Protein AF-A0A7S2MMX2-F1 (afdb_monomer_lite)

Secondary structure (DSSP, 8-state):
--HHHHHHGGGGTT----TT-TTTPPEEEEE-SSEEEEEETT-S-EEEEEPPP--SSHHHHHHHHHHHHHHHHHHTT---TT-EEEEEE-S--TT-HHHHHHHHHHIIIIIS--SEEEEEEHHHHHHHHTT-SSEEEE-SSEEEEEETTEE-GGG-EE--S-HHHHHHHHHHHHHHHH-GGGGGS--

pLDDT: mean 79.65, std 17.56, range [25.12, 96.31]

InterPro domains:
  IPR004000 Actin family [PF00022] (80-158)
  IPR043129 ATPase, nucleotide binding domain [SSF53067] (24-137)

Radius of gyration: 17.52 Å; chains: 1; bounding box: 42×40×45 Å

Structure (mmCIF, N/CA/C/O backbone):
data_AF-A0A7S2MMX2-F1
#
_entry.id   AF-A0A7S2MMX2-F1
#
loop_
_atom_site.group_PDB
_atom_site.id
_atom_site.type_symbol
_atom_site.label_atom_id
_atom_site.label_alt_id
_atom_site.label_comp_id
_atom_site.label_asym_id
_atom_site.label_entity_id
_atom_site.label_seq_id
_atom_site.pdbx_PDB_ins_code
_atom_site.Cartn_x
_atom_site.Cartn_y
_atom_site.Cartn_z
_atom_site.occupancy
_atom_site.B_iso_or_equiv
_atom_site.auth_seq_id
_atom_site.auth_comp_id
_atom_site.auth_asym_id
_atom_site.auth_atom_id
_atom_site.pdbx_PDB_model_num
ATOM 1 N N . VAL A 1 1 ? -2.879 -5.7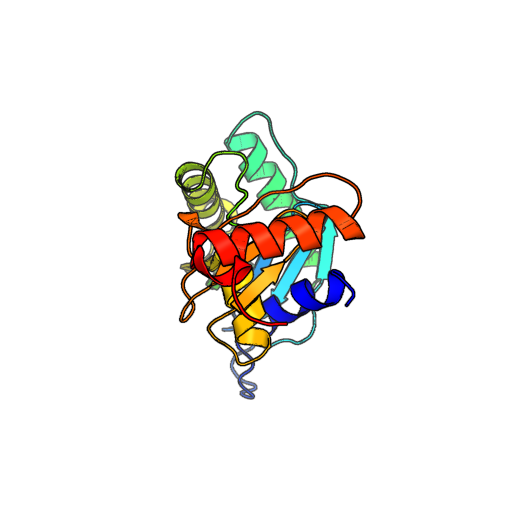02 -19.630 1.00 32.56 1 VAL A N 1
ATOM 2 C CA . VAL A 1 1 ? -3.602 -5.958 -18.360 1.00 32.56 1 VAL A CA 1
ATOM 3 C C . VAL A 1 1 ? -3.772 -4.607 -17.682 1.00 32.56 1 VAL A C 1
ATOM 5 O O . VAL A 1 1 ? -2.766 -3.941 -17.505 1.00 32.56 1 VAL A O 1
ATOM 8 N N . ASN A 1 2 ? -5.004 -4.133 -17.452 1.00 25.12 2 ASN A N 1
ATOM 9 C CA . ASN A 1 2 ? -5.253 -2.788 -16.901 1.00 25.12 2 ASN A CA 1
ATOM 10 C C . ASN A 1 2 ? -4.471 -2.594 -15.596 1.00 25.12 2 ASN A C 1
ATOM 12 O O . ASN A 1 2 ? -4.641 -3.400 -14.686 1.00 25.12 2 ASN A O 1
ATOM 16 N N . ALA A 1 3 ? -3.676 -1.526 -15.490 1.00 31.12 3 ALA A N 1
ATOM 17 C CA . ALA A 1 3 ? -2.938 -1.165 -14.274 1.00 31.12 3 ALA A CA 1
ATOM 18 C C . ALA A 1 3 ? -3.855 -1.068 -13.033 1.00 31.12 3 ALA A C 1
ATOM 20 O O . ALA A 1 3 ? -3.443 -1.411 -11.929 1.00 31.12 3 ALA A O 1
ATOM 21 N N . HIS A 1 4 ? -5.142 -0.747 -13.233 1.00 32.53 4 HIS A N 1
ATOM 22 C CA . HIS A 1 4 ? -6.174 -0.815 -12.192 1.00 32.53 4 HIS A CA 1
ATOM 23 C C . HIS A 1 4 ? -6.352 -2.205 -11.558 1.00 32.53 4 HIS A C 1
ATOM 25 O O . HIS A 1 4 ? -6.680 -2.287 -10.381 1.00 32.53 4 HIS A O 1
ATOM 31 N N . LYS A 1 5 ? -6.123 -3.304 -12.291 1.00 31.44 5 LYS A N 1
ATOM 32 C CA . LYS A 1 5 ? -6.332 -4.662 -11.761 1.00 31.44 5 LYS A CA 1
ATOM 33 C C . LYS A 1 5 ? -5.229 -5.122 -10.811 1.00 31.44 5 LYS A C 1
ATOM 35 O O . LYS A 1 5 ? -5.530 -5.938 -9.960 1.00 31.44 5 LYS A O 1
ATOM 40 N N . ILE A 1 6 ? -3.996 -4.624 -10.939 1.00 38.88 6 ILE A N 1
ATOM 41 C CA . ILE A 1 6 ? -2.884 -5.022 -10.051 1.00 38.88 6 ILE A CA 1
ATOM 42 C C . ILE A 1 6 ? -2.998 -4.302 -8.700 1.00 38.88 6 ILE A C 1
ATOM 44 O O . ILE A 1 6 ? -2.718 -4.883 -7.657 1.00 38.88 6 ILE A O 1
ATOM 48 N N . HIS A 1 7 ? -3.492 -3.063 -8.710 1.00 39.84 7 HIS A N 1
ATOM 49 C CA . HIS A 1 7 ? -3.750 -2.296 -7.495 1.00 39.84 7 HIS A CA 1
ATOM 50 C C . HIS A 1 7 ? -4.990 -2.773 -6.708 1.00 39.84 7 HIS A C 1
ATOM 52 O O . HIS A 1 7 ? -4.983 -2.708 -5.483 1.00 39.84 7 HIS A O 1
ATOM 58 N N . CYS A 1 8 ? -6.024 -3.318 -7.367 1.00 33.91 8 CYS A N 1
ATOM 59 C CA . CYS A 1 8 ? -7.199 -3.885 -6.682 1.00 33.91 8 CYS A CA 1
ATOM 60 C C . CYS A 1 8 ? -6.881 -5.106 -5.804 1.00 33.91 8 CYS A C 1
ATOM 62 O O . CYS A 1 8 ? -7.576 -5.360 -4.825 1.00 33.91 8 CYS A O 1
ATOM 64 N N . SER A 1 9 ? -5.854 -5.881 -6.147 1.00 39.50 9 SER A N 1
ATOM 65 C CA . SER A 1 9 ? -5.589 -7.174 -5.509 1.00 39.50 9 SER A CA 1
ATOM 66 C C . SER A 1 9 ? -4.843 -7.067 -4.174 1.00 39.50 9 SER A C 1
ATOM 68 O O . SER A 1 9 ? -4.863 -7.995 -3.369 1.00 39.50 9 SER A O 1
ATOM 70 N N . ILE A 1 10 ? -4.196 -5.927 -3.933 1.00 48.00 10 ILE A N 1
ATOM 71 C CA . ILE A 1 10 ? -3.392 -5.635 -2.738 1.00 48.00 10 ILE A CA 1
ATOM 72 C C . ILE A 1 10 ? -4.278 -5.530 -1.480 1.00 48.00 10 ILE A C 1
ATOM 74 O O . ILE A 1 10 ? -3.836 -5.875 -0.386 1.00 48.00 10 ILE A O 1
ATOM 78 N N . LEU A 1 11 ? -5.550 -5.145 -1.642 1.00 48.19 11 LEU A N 1
ATOM 79 C CA . LEU A 1 11 ? -6.545 -5.087 -0.563 1.00 48.19 11 LEU A CA 1
ATOM 80 C C . LEU A 1 11 ? -7.175 -6.449 -0.205 1.00 48.19 11 LEU A C 1
ATOM 82 O O . LEU A 1 11 ? -7.792 -6.563 0.850 1.00 48.19 11 LEU A O 1
ATOM 86 N N . MET A 1 12 ? -6.986 -7.493 -1.023 1.00 45.81 12 MET A N 1
ATOM 87 C CA . MET A 1 12 ? -7.606 -8.814 -0.806 1.00 45.81 12 MET A CA 1
ATOM 88 C C . MET A 1 12 ? -6.849 -9.714 0.188 1.00 45.81 12 MET A C 1
ATOM 90 O O . MET A 1 12 ? -7.310 -10.808 0.521 1.00 45.81 12 MET A O 1
ATOM 94 N N . LEU A 1 13 ? -5.696 -9.279 0.702 1.00 45.69 13 LEU A N 1
ATOM 95 C CA . LEU A 1 13 ? -4.938 -10.021 1.710 1.00 45.69 13 LEU A CA 1
ATOM 96 C C . LEU A 1 13 ? -5.542 -9.815 3.105 1.00 45.69 13 LEU A C 1
ATOM 98 O O . LEU A 1 13 ? -5.069 -8.968 3.853 1.00 45.69 13 LEU A O 1
ATOM 102 N N . CYS A 1 14 ? -6.609 -10.567 3.409 1.00 40.53 14 CYS A N 1
ATOM 103 C CA . CYS A 1 14 ? -6.967 -11.164 4.719 1.00 40.53 14 CYS A CA 1
ATOM 104 C C . CYS A 1 14 ? -8.464 -11.548 4.775 1.00 40.53 14 CYS A C 1
ATOM 106 O O . CYS A 1 14 ? -9.151 -11.200 5.730 1.00 40.53 14 CYS A O 1
ATOM 108 N N . ALA A 1 15 ? -9.016 -12.232 3.765 1.00 38.00 15 ALA A N 1
ATOM 109 C CA . ALA A 1 15 ? -10.396 -12.726 3.849 1.00 38.00 15 ALA A CA 1
ATOM 110 C C . ALA A 1 15 ? -10.428 -14.003 4.696 1.00 38.00 15 ALA A C 1
ATOM 112 O O . ALA A 1 15 ? -9.969 -15.057 4.260 1.00 38.00 15 ALA A O 1
ATOM 113 N N . THR A 1 16 ? -10.947 -13.911 5.919 1.00 39.84 16 THR A N 1
ATOM 114 C CA . THR A 1 16 ? -11.355 -15.083 6.703 1.00 39.84 16 THR A CA 1
ATOM 115 C C . THR A 1 16 ? -12.855 -15.000 6.947 1.00 39.84 16 THR A C 1
ATOM 117 O O . THR A 1 16 ? -13.308 -14.051 7.586 1.00 39.84 16 THR A O 1
ATOM 120 N N . ASP A 1 17 ? -13.599 -15.997 6.455 1.00 40.25 17 ASP A N 1
ATOM 121 C CA . ASP A 1 17 ? -15.054 -16.186 6.594 1.00 40.25 17 ASP A CA 1
ATOM 122 C C . ASP A 1 17 ? -15.481 -16.416 8.060 1.00 40.25 17 ASP A C 1
ATOM 124 O O . ASP A 1 17 ? -15.990 -17.471 8.438 1.00 40.25 17 ASP A O 1
ATOM 128 N N . THR A 1 18 ? -15.263 -15.431 8.930 1.00 41.94 18 THR A N 1
ATOM 129 C CA . THR A 1 18 ? -15.749 -15.458 10.313 1.00 41.94 18 THR A CA 1
ATOM 130 C C . THR A 1 18 ? -16.555 -14.190 10.607 1.00 41.94 18 THR A C 1
ATOM 132 O O . THR A 1 18 ? -15.972 -13.110 10.708 1.00 41.94 18 THR A O 1
ATOM 135 N N . PRO A 1 19 ? -17.886 -14.291 10.789 1.00 43.81 19 PRO A N 1
ATOM 136 C CA . PRO A 1 19 ? -18.790 -13.141 10.921 1.00 43.81 19 PRO A CA 1
ATOM 137 C C . PRO A 1 19 ? -18.639 -12.348 12.236 1.00 43.81 19 PRO A C 1
ATOM 139 O O . PRO A 1 19 ? -19.345 -11.371 12.448 1.00 43.81 19 PRO A O 1
ATOM 142 N N . HIS A 1 20 ? -17.721 -12.738 13.126 1.00 46.12 20 HIS A N 1
ATOM 143 C CA . HIS A 1 20 ? -17.479 -12.076 14.415 1.00 46.12 20 HIS A CA 1
ATOM 144 C C . HIS A 1 20 ? -16.320 -11.057 14.395 1.00 46.12 20 HIS A C 1
ATOM 146 O O . HIS A 1 20 ? -15.996 -10.494 15.435 1.00 46.12 20 HIS A O 1
ATOM 152 N N . MET A 1 21 ? -15.678 -10.830 13.241 1.00 52.00 21 MET A N 1
ATOM 153 C CA . MET A 1 21 ? -14.412 -10.082 13.131 1.00 52.00 21 MET A CA 1
ATOM 154 C C . MET A 1 21 ? -14.528 -8.711 12.445 1.00 52.00 21 MET A C 1
ATOM 156 O O . MET A 1 21 ? -13.512 -8.052 12.253 1.00 52.00 21 MET A O 1
ATOM 160 N N . GLU A 1 22 ? -15.722 -8.230 12.092 1.00 53.22 22 GLU A N 1
ATOM 161 C CA . GLU A 1 22 ? -15.877 -6.940 11.390 1.00 53.22 22 GLU A CA 1
ATOM 162 C C . GLU A 1 22 ? -15.372 -5.744 12.235 1.00 53.22 22 GLU A C 1
ATOM 164 O O . GLU A 1 22 ? -14.791 -4.785 11.717 1.00 53.22 22 GLU A O 1
ATOM 169 N N . GLU A 1 23 ? -15.468 -5.843 13.566 1.00 53.44 23 GLU A N 1
ATOM 170 C CA . GLU A 1 23 ? -14.845 -4.908 14.520 1.00 53.44 23 GLU A CA 1
ATOM 171 C C . GLU A 1 23 ? -13.323 -5.094 14.677 1.00 53.44 23 GLU A C 1
ATOM 173 O O . GLU A 1 23 ? -12.630 -4.156 15.068 1.00 53.44 23 GLU A O 1
ATOM 178 N N . ALA A 1 24 ? -12.785 -6.269 14.336 1.00 64.81 24 ALA A N 1
ATOM 179 C CA . ALA A 1 24 ? -11.365 -6.613 14.459 1.00 64.81 24 ALA A CA 1
ATOM 180 C C . ALA A 1 24 ? -10.576 -6.474 13.143 1.00 64.81 24 ALA A C 1
ATOM 182 O O . ALA A 1 24 ? -9.343 -6.478 13.167 1.00 64.81 24 ALA A O 1
ATOM 183 N N . ALA A 1 25 ? -11.262 -6.345 12.003 1.00 78.62 25 ALA A N 1
ATOM 184 C CA . ALA A 1 25 ? -10.637 -6.204 10.696 1.00 78.62 25 ALA A CA 1
ATOM 185 C C . ALA A 1 25 ? -9.743 -4.955 10.646 1.00 78.62 25 ALA A C 1
ATOM 187 O O . ALA A 1 25 ? -10.137 -3.865 11.085 1.00 78.62 25 ALA A O 1
ATOM 188 N N . ALA A 1 26 ? -8.532 -5.127 10.112 1.00 88.50 26 ALA A N 1
ATOM 189 C CA . ALA A 1 26 ? -7.600 -4.029 9.901 1.00 88.50 26 ALA A CA 1
ATOM 190 C C . ALA A 1 26 ? -8.103 -3.107 8.783 1.00 88.50 26 ALA A C 1
ATOM 192 O O . ALA A 1 26 ? -8.700 -3.561 7.808 1.00 88.50 26 ALA A O 1
ATOM 193 N N . VAL A 1 27 ? -7.827 -1.814 8.908 1.00 92.19 27 VAL A N 1
ATOM 194 C CA . VAL A 1 27 ? -8.052 -0.847 7.833 1.00 92.19 27 VAL A CA 1
ATOM 195 C C . VAL A 1 27 ? -6.859 -0.912 6.892 1.00 92.19 27 VAL A C 1
ATOM 197 O O . VAL A 1 27 ? -5.722 -0.710 7.317 1.00 92.19 27 VAL A O 1
ATOM 200 N N . VAL A 1 28 ? -7.109 -1.195 5.619 1.00 92.56 28 VAL A N 1
ATOM 201 C CA . VAL A 1 28 ? -6.083 -1.186 4.577 1.00 92.56 28 VAL A CA 1
ATOM 202 C C . VAL A 1 28 ? -6.121 0.159 3.871 1.00 92.56 28 VAL A C 1
ATOM 204 O O . VAL A 1 28 ? -7.177 0.580 3.404 1.00 92.56 28 VAL A O 1
ATOM 207 N N . ILE A 1 29 ? -4.975 0.829 3.805 1.00 92.06 29 ILE A N 1
ATOM 208 C CA . ILE A 1 29 ? -4.795 2.130 3.167 1.00 92.06 29 ILE A CA 1
ATOM 209 C C . ILE A 1 29 ? -3.732 1.975 2.083 1.00 92.06 29 ILE A C 1
ATOM 211 O O . ILE A 1 29 ? -2.552 1.774 2.377 1.00 92.06 29 ILE A O 1
ATOM 215 N N . ASP A 1 30 ? -4.154 2.088 0.830 1.00 90.06 30 ASP A N 1
ATOM 216 C CA . ASP A 1 30 ? -3.270 2.067 -0.330 1.00 90.06 30 ASP A CA 1
ATOM 217 C C . ASP A 1 30 ? -3.085 3.487 -0.865 1.00 90.06 30 ASP A C 1
ATOM 219 O O . ASP A 1 30 ? -3.978 4.060 -1.493 1.00 90.06 30 ASP A O 1
ATOM 223 N N . ALA A 1 31 ? -1.937 4.083 -0.543 1.00 84.75 31 ALA A N 1
ATOM 224 C CA . ALA A 1 31 ? -1.595 5.459 -0.889 1.00 84.75 31 ALA A CA 1
ATOM 225 C C . ALA A 1 31 ? -0.792 5.497 -2.196 1.00 84.75 31 ALA A C 1
ATOM 227 O O . ALA A 1 31 ? 0.437 5.640 -2.194 1.00 84.75 31 ALA A O 1
ATOM 228 N N . ALA A 1 32 ? -1.490 5.360 -3.323 1.00 79.88 32 ALA A N 1
ATOM 229 C CA . ALA A 1 32 ? -0.874 5.473 -4.633 1.00 79.88 32 ALA A CA 1
ATOM 230 C C . ALA A 1 32 ? -0.610 6.951 -5.000 1.00 79.88 32 ALA A C 1
ATOM 232 O O . ALA A 1 32 ? -1.180 7.880 -4.418 1.00 79.88 32 ALA A O 1
ATOM 233 N N . PRO A 1 33 ? 0.290 7.218 -5.959 1.00 76.69 33 PRO A N 1
ATOM 234 C CA . PRO A 1 33 ? 0.624 8.591 -6.326 1.00 76.69 33 PRO A CA 1
ATOM 235 C C . PRO A 1 33 ? -0.502 9.396 -6.989 1.00 76.69 33 PRO A C 1
ATOM 237 O O . PRO A 1 33 ? -0.402 10.620 -7.053 1.00 76.69 33 PRO A O 1
ATOM 240 N N . ASP A 1 34 ? -1.498 8.712 -7.542 1.00 81.94 34 ASP A N 1
ATOM 241 C CA . ASP A 1 34 ? -2.626 9.238 -8.312 1.00 81.94 34 ASP A CA 1
ATOM 242 C C . ASP A 1 34 ? -3.966 9.118 -7.572 1.00 81.94 34 ASP A C 1
ATOM 244 O O . ASP A 1 34 ? -4.843 9.962 -7.760 1.00 81.94 34 ASP A O 1
ATOM 248 N N . GLU A 1 35 ? -4.096 8.157 -6.660 1.00 86.81 35 GLU A N 1
ATOM 249 C CA . GLU A 1 35 ? -5.286 7.986 -5.828 1.00 86.81 35 GLU A CA 1
ATOM 250 C C . GLU A 1 35 ? -4.981 7.331 -4.480 1.00 86.81 35 GLU A C 1
ATOM 252 O O . GLU A 1 35 ? -3.955 6.683 -4.293 1.00 86.81 35 GLU A O 1
ATOM 257 N N . THR A 1 36 ? -5.902 7.489 -3.532 1.00 89.75 36 THR A N 1
ATOM 258 C CA . THR A 1 36 ? -5.854 6.797 -2.238 1.00 89.75 36 THR A CA 1
ATOM 259 C C . THR A 1 36 ? -7.017 5.827 -2.159 1.00 89.75 36 THR A C 1
ATOM 261 O O . THR A 1 36 ? -8.148 6.223 -2.433 1.00 89.75 36 THR A O 1
ATOM 264 N N . ARG A 1 37 ? -6.779 4.581 -1.751 1.00 91.31 37 ARG A N 1
ATOM 265 C CA . ARG A 1 37 ? -7.841 3.588 -1.546 1.00 91.31 37 ARG A CA 1
ATOM 266 C C . ARG A 1 37 ? -7.901 3.160 -0.087 1.00 91.31 37 ARG A C 1
ATOM 268 O O . ARG A 1 37 ? -6.861 2.989 0.544 1.00 91.31 37 ARG A O 1
ATOM 275 N N . ILE A 1 38 ? -9.111 2.984 0.440 1.00 92.38 38 ILE A N 1
ATOM 276 C CA . ILE A 1 38 ? -9.351 2.471 1.793 1.00 92.38 38 ILE A CA 1
ATOM 277 C C . ILE A 1 38 ? -10.364 1.333 1.744 1.00 92.38 38 ILE A C 1
ATOM 279 O O . ILE A 1 38 ? -11.396 1.440 1.084 1.00 92.38 38 ILE A O 1
ATOM 283 N N . GLY A 1 39 ? -10.090 0.265 2.481 1.00 91.00 39 GLY A N 1
ATOM 284 C CA . GLY A 1 39 ? -11.009 -0.852 2.666 1.00 91.00 39 GLY A CA 1
ATOM 285 C C . GLY A 1 39 ? -10.726 -1.597 3.962 1.00 91.00 39 GLY A C 1
ATOM 286 O O . GLY A 1 39 ? -9.796 -1.263 4.701 1.00 91.00 39 GLY A O 1
ATOM 287 N N . LEU A 1 40 ? -11.544 -2.604 4.245 1.00 88.25 40 LEU A N 1
ATOM 288 C CA . LEU A 1 40 ? -11.312 -3.519 5.356 1.00 88.25 40 LEU A CA 1
ATOM 289 C C . LEU A 1 40 ? -10.552 -4.743 4.858 1.00 88.25 40 LEU A C 1
ATOM 291 O O . LEU A 1 40 ? -10.844 -5.283 3.792 1.00 88.25 40 LEU A O 1
ATOM 295 N N . ALA A 1 41 ? -9.581 -5.182 5.649 1.00 83.81 41 ALA A N 1
ATOM 296 C CA . ALA A 1 41 ? -8.821 -6.386 5.380 1.00 83.81 41 ALA A CA 1
ATOM 297 C C . ALA A 1 41 ? -9.779 -7.583 5.265 1.00 83.81 41 ALA A C 1
ATOM 299 O O . ALA A 1 41 ? -10.598 -7.817 6.153 1.00 83.81 41 ALA A O 1
ATOM 300 N N . GLY A 1 42 ? -9.691 -8.299 4.144 1.00 77.06 42 GLY A N 1
ATOM 301 C CA . GLY A 1 42 ? -10.585 -9.411 3.829 1.00 77.06 42 GLY A CA 1
ATOM 302 C C . GLY A 1 42 ? -11.895 -9.069 3.149 1.00 77.06 42 GLY A C 1
ATOM 303 O O . GLY A 1 42 ? -12.622 -9.982 2.765 1.00 77.06 42 GLY A O 1
ATOM 304 N N . GLY A 1 43 ? -12.173 -7.784 2.956 1.00 77.81 43 GLY A N 1
ATOM 305 C CA . GLY A 1 43 ? -13.220 -7.341 2.053 1.00 77.81 43 GLY A CA 1
ATOM 306 C C . GLY A 1 43 ? -12.778 -7.411 0.591 1.00 77.81 43 GLY A C 1
ATOM 307 O O . GLY A 1 43 ? -11.590 -7.443 0.266 1.00 77.81 43 GLY A O 1
ATOM 308 N N . THR A 1 44 ? -13.761 -7.394 -0.302 1.00 77.00 44 THR A N 1
ATOM 309 C CA . THR A 1 44 ? -13.558 -7.201 -1.747 1.00 77.00 44 THR A CA 1
ATOM 310 C C . THR A 1 44 ? -13.756 -5.749 -2.176 1.00 77.00 44 THR A C 1
ATOM 312 O O . THR A 1 44 ? -13.383 -5.379 -3.289 1.00 77.00 44 THR A O 1
ATOM 315 N N . 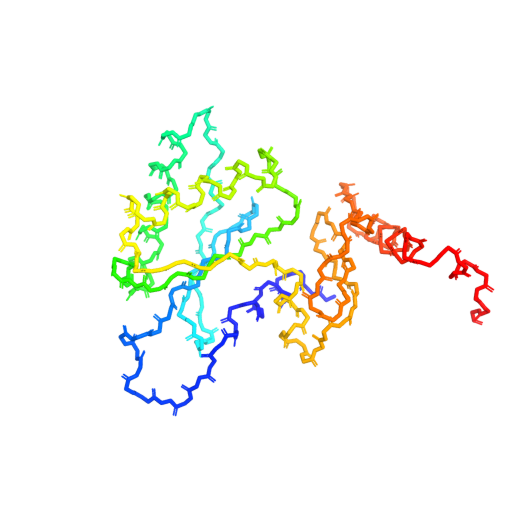ASP A 1 45 ? -14.341 -4.933 -1.299 1.00 80.69 45 ASP A N 1
ATOM 316 C CA . ASP A 1 45 ? -14.727 -3.559 -1.587 1.00 80.69 45 ASP A CA 1
ATOM 317 C C . ASP A 1 45 ? -13.691 -2.567 -1.057 1.00 80.69 45 ASP A C 1
ATOM 319 O O . ASP A 1 45 ? -13.152 -2.702 0.045 1.00 80.69 45 ASP A O 1
ATOM 323 N N . PHE A 1 46 ? -13.441 -1.524 -1.842 1.00 87.88 46 PHE A N 1
ATOM 324 C CA . PHE A 1 46 ? -12.594 -0.405 -1.457 1.00 87.88 46 PHE A CA 1
ATOM 325 C C . PHE A 1 46 ? -13.198 0.904 -1.955 1.00 87.88 46 PHE A C 1
ATOM 327 O O . PHE A 1 46 ? -13.845 0.973 -3.000 1.00 87.88 46 PHE A O 1
ATOM 334 N N . HIS A 1 47 ? -12.947 1.964 -1.201 1.00 90.50 47 HIS A N 1
ATOM 335 C CA . HIS A 1 47 ? -13.348 3.318 -1.538 1.00 90.50 47 HIS A CA 1
ATOM 336 C C . HIS A 1 47 ? -12.132 4.082 -2.025 1.00 90.50 47 HIS A C 1
ATOM 338 O O . HIS A 1 47 ? -11.072 4.032 -1.405 1.00 90.50 47 HIS A O 1
ATOM 344 N N . THR A 1 48 ? -12.293 4.786 -3.140 1.00 91.62 48 THR A N 1
ATOM 345 C CA . THR A 1 48 ? -11.213 5.534 -3.785 1.00 91.62 48 THR A CA 1
ATOM 346 C C . THR A 1 48 ? -11.422 7.027 -3.569 1.00 91.62 48 THR A C 1
ATOM 348 O O . THR A 1 48 ? -12.523 7.542 -3.750 1.00 91.62 48 THR A O 1
ATOM 351 N N . GLY A 1 49 ? -10.359 7.719 -3.180 1.00 90.69 49 GLY A N 1
ATOM 352 C CA . GLY A 1 49 ? -10.294 9.165 -3.033 1.00 90.69 49 GLY A CA 1
ATOM 353 C C . GLY A 1 49 ? -9.077 9.744 -3.749 1.00 90.69 49 GLY A C 1
ATOM 354 O O . GLY A 1 49 ? -8.292 9.030 -4.372 1.00 90.69 49 GLY A O 1
ATOM 355 N N . ALA A 1 50 ? -8.913 11.061 -3.651 1.00 88.62 50 ALA A N 1
ATOM 356 C CA . ALA A 1 50 ? -7.800 11.765 -4.280 1.00 88.62 50 ALA A CA 1
ATOM 357 C C . ALA A 1 50 ? -6.427 11.289 -3.764 1.00 88.62 50 ALA A C 1
ATOM 359 O O . ALA A 1 50 ? -6.302 10.810 -2.632 1.00 88.62 50 ALA A O 1
ATOM 360 N N . ALA A 1 51 ? -5.387 11.467 -4.582 1.00 86.25 51 ALA A N 1
ATOM 361 C CA . ALA A 1 51 ? -4.002 11.305 -4.150 1.00 86.25 51 ALA A CA 1
ATOM 362 C C . ALA A 1 51 ? -3.692 12.177 -2.926 1.00 86.25 51 ALA A C 1
ATOM 364 O O . ALA A 1 51 ? -4.138 13.326 -2.829 1.00 86.25 51 ALA A O 1
ATOM 365 N N . LEU A 1 52 ? -2.868 11.656 -2.019 1.00 86.06 52 LEU A N 1
ATOM 366 C CA . LEU A 1 52 ? -2.402 12.421 -0.867 1.00 86.06 52 LEU A CA 1
ATOM 367 C C . LEU A 1 52 ? -1.487 13.566 -1.306 1.00 86.06 52 LEU A C 1
ATOM 369 O O . LEU A 1 52 ? -0.595 13.402 -2.146 1.00 86.06 52 LEU A O 1
ATOM 373 N N . SER A 1 53 ? -1.712 14.743 -0.720 1.00 72.75 53 SER A N 1
ATOM 374 C CA . SER A 1 53 ? -0.973 15.951 -1.074 1.00 72.75 53 SER A CA 1
ATOM 375 C C . SER A 1 53 ? 0.516 15.808 -0.778 1.00 72.75 53 SER A C 1
ATOM 377 O O . SER A 1 53 ? 0.909 15.234 0.238 1.00 72.75 53 SER A O 1
ATOM 379 N N . VAL A 1 54 ? 1.344 16.434 -1.610 1.00 67.94 54 VAL A N 1
ATOM 380 C CA . VAL A 1 54 ? 2.726 16.749 -1.239 1.00 67.94 54 VAL A CA 1
ATOM 381 C C . VAL A 1 54 ? 2.685 18.088 -0.517 1.00 67.94 54 VAL A C 1
ATOM 383 O O . VAL A 1 54 ? 2.383 19.098 -1.149 1.00 67.94 54 VAL A O 1
ATOM 386 N N . ALA A 1 55 ? 2.921 18.101 0.793 1.00 69.62 55 ALA A N 1
ATOM 387 C CA . ALA A 1 55 ? 3.039 19.351 1.536 1.00 69.62 55 ALA A CA 1
ATOM 388 C C . ALA A 1 55 ? 4.509 19.773 1.649 1.00 69.62 55 ALA A C 1
ATOM 390 O O . ALA A 1 55 ? 5.420 18.987 1.383 1.00 69.62 55 ALA A O 1
ATOM 391 N N . VAL A 1 56 ? 4.717 21.043 1.996 1.00 67.56 56 VAL A N 1
ATOM 392 C CA . VAL A 1 56 ? 6.043 21.676 2.067 1.00 67.56 56 VAL A CA 1
ATOM 393 C C . VAL A 1 56 ? 6.808 21.236 3.320 1.00 67.56 56 VAL A C 1
ATOM 395 O O . VAL A 1 56 ? 8.032 21.123 3.275 1.00 67.56 56 VAL A O 1
ATOM 398 N N . ASP A 1 57 ? 6.088 20.947 4.407 1.00 85.81 57 ASP A N 1
ATOM 399 C CA . ASP A 1 57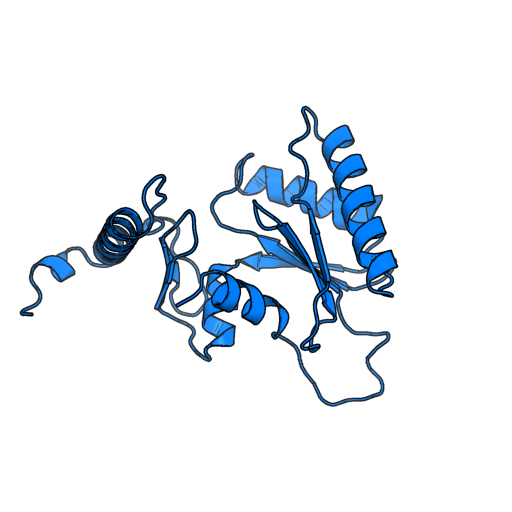 ? 6.627 20.490 5.688 1.00 85.81 57 ASP A CA 1
ATOM 400 C C . ASP A 1 57 ? 5.846 19.291 6.260 1.00 85.81 57 ASP A C 1
ATOM 402 O O . ASP A 1 57 ? 4.759 18.941 5.786 1.00 85.81 57 ASP A O 1
ATOM 406 N N . ASP A 1 58 ? 6.447 18.651 7.265 1.00 87.06 58 ASP A N 1
ATOM 407 C CA . ASP A 1 58 ? 5.997 17.377 7.830 1.00 87.06 58 ASP A CA 1
ATOM 408 C C . ASP A 1 58 ? 4.654 17.511 8.587 1.00 87.06 58 ASP A C 1
ATOM 410 O O . ASP A 1 58 ? 3.805 16.622 8.484 1.00 87.06 58 ASP A O 1
ATOM 414 N N . ASP A 1 59 ? 4.410 18.633 9.274 1.00 87.88 59 ASP A N 1
ATOM 415 C CA . ASP A 1 59 ? 3.173 18.873 10.034 1.00 87.88 59 ASP A CA 1
ATOM 416 C C . ASP A 1 59 ? 1.992 19.163 9.104 1.00 87.88 59 ASP A C 1
ATOM 418 O O . ASP A 1 59 ? 0.907 18.590 9.253 1.00 87.88 59 ASP A O 1
ATOM 422 N N . ALA A 1 60 ? 2.209 20.019 8.104 1.00 88.69 60 ALA A N 1
ATOM 423 C CA . ALA A 1 60 ? 1.224 20.301 7.070 1.00 88.69 60 ALA A CA 1
ATOM 424 C C . ALA A 1 60 ? 0.876 19.032 6.282 1.00 88.69 60 ALA A C 1
ATOM 426 O O . ALA A 1 60 ? -0.295 18.800 5.964 1.00 88.69 60 ALA A O 1
ATOM 427 N N . TRP A 1 61 ? 1.874 18.184 6.005 1.00 88.00 61 TRP A N 1
ATOM 428 C CA . TRP A 1 61 ? 1.655 16.892 5.362 1.00 88.00 61 TRP A CA 1
ATOM 429 C C . TRP A 1 61 ? 0.809 15.968 6.237 1.00 88.00 61 TRP A C 1
ATOM 431 O O . TRP A 1 61 ? -0.168 15.393 5.748 1.00 88.00 61 TRP A O 1
ATOM 441 N N . ALA A 1 62 ? 1.148 15.844 7.523 1.00 90.00 62 ALA A N 1
ATOM 442 C CA . ALA A 1 62 ? 0.433 14.980 8.453 1.00 90.00 62 ALA A CA 1
ATOM 443 C C . ALA A 1 62 ? -1.029 15.417 8.619 1.00 90.00 62 ALA A C 1
ATOM 445 O O . ALA A 1 62 ? -1.931 14.581 8.578 1.00 90.00 62 ALA A O 1
ATOM 446 N N . GLU A 1 63 ? -1.289 16.719 8.740 1.00 91.19 63 GLU A N 1
ATOM 447 C CA . GLU A 1 63 ? -2.642 17.260 8.888 1.00 91.19 63 GLU A CA 1
ATOM 448 C C . GLU A 1 63 ? -3.484 17.076 7.615 1.00 91.19 63 GLU A C 1
ATOM 450 O O . GLU A 1 63 ? -4.625 16.606 7.679 1.00 91.19 63 GLU A O 1
ATOM 455 N N . ALA A 1 64 ? -2.919 17.385 6.443 1.00 90.44 64 ALA A N 1
ATOM 456 C CA . ALA A 1 64 ? -3.599 17.184 5.165 1.00 90.44 64 ALA A CA 1
ATOM 457 C C . ALA A 1 64 ? -3.905 15.698 4.914 1.00 90.44 64 ALA A C 1
ATOM 459 O O . ALA A 1 64 ? -5.013 15.348 4.499 1.00 90.44 64 ALA A O 1
ATOM 460 N N . THR A 1 65 ? -2.951 14.820 5.226 1.00 91.94 65 THR A N 1
ATOM 461 C CA . THR A 1 65 ? -3.093 13.372 5.056 1.00 91.94 65 THR A CA 1
ATOM 462 C C . THR A 1 65 ? -4.112 12.787 6.031 1.00 91.94 65 THR A C 1
ATOM 464 O O . THR A 1 65 ? -4.998 12.043 5.612 1.00 91.94 65 THR A O 1
ATOM 467 N N . ASN A 1 66 ? -4.059 13.171 7.311 1.00 94.31 66 ASN A N 1
ATOM 468 C CA . ASN A 1 66 ? -5.045 12.782 8.321 1.00 94.31 66 ASN A CA 1
ATOM 469 C C . ASN A 1 66 ? -6.466 13.162 7.883 1.00 94.31 66 ASN A C 1
ATOM 471 O O . ASN A 1 66 ? -7.379 12.336 7.920 1.00 94.31 66 ASN A O 1
ATOM 475 N N . ARG A 1 67 ? -6.648 14.396 7.400 1.00 94.06 67 ARG A N 1
ATOM 476 C CA . ARG A 1 67 ? -7.936 14.877 6.891 1.00 94.06 67 ARG A CA 1
ATOM 477 C C . ARG A 1 67 ? -8.425 14.064 5.695 1.00 94.06 67 ARG A C 1
ATOM 479 O O . ARG A 1 67 ? -9.589 13.671 5.676 1.00 94.06 67 ARG A O 1
ATOM 486 N N . ALA A 1 68 ? -7.556 13.808 4.718 1.00 93.44 68 ALA A N 1
ATOM 487 C CA . ALA A 1 68 ? -7.903 13.045 3.522 1.00 93.44 68 ALA A CA 1
ATOM 488 C C . ALA A 1 68 ? -8.322 11.607 3.868 1.00 93.44 68 ALA A C 1
ATOM 490 O O . ALA A 1 68 ? -9.389 11.162 3.444 1.00 93.44 68 ALA A O 1
ATOM 491 N N . ILE A 1 69 ? -7.535 10.918 4.702 1.00 94.75 69 ILE A N 1
ATOM 492 C CA . ILE A 1 69 ? -7.818 9.548 5.150 1.00 94.75 69 ILE A CA 1
ATOM 493 C C . ILE A 1 69 ? -9.133 9.492 5.925 1.00 94.75 69 ILE A C 1
ATOM 495 O O . ILE A 1 69 ? -9.981 8.659 5.619 1.00 94.75 69 ILE A O 1
ATOM 499 N N . ARG A 1 70 ? -9.350 10.391 6.894 1.00 95.38 70 ARG A N 1
ATOM 500 C CA . ARG A 1 70 ? -10.583 10.402 7.699 1.00 95.38 70 ARG A CA 1
ATOM 501 C C . ARG A 1 70 ? -11.816 10.729 6.869 1.00 95.38 70 ARG A C 1
ATOM 503 O O . ARG A 1 70 ? -12.856 10.106 7.065 1.00 95.38 70 ARG A O 1
ATOM 510 N N . SER A 1 71 ? -11.704 11.669 5.933 1.00 95.25 71 SER A N 1
ATOM 511 C CA . SER A 1 71 ? -12.786 12.004 5.004 1.00 95.25 71 SER A CA 1
ATOM 512 C C . SER A 1 71 ? -13.171 10.794 4.150 1.00 95.25 71 SER A C 1
ATOM 514 O O . SER A 1 71 ? -14.350 10.454 4.059 1.00 95.25 71 SER A O 1
ATOM 516 N N . LEU A 1 72 ? -12.180 10.109 3.569 1.00 95.12 72 LEU A N 1
ATOM 517 C CA . LEU A 1 72 ? -12.408 8.917 2.755 1.00 95.12 72 LEU A CA 1
ATOM 518 C C . LEU A 1 72 ? -12.978 7.761 3.590 1.00 95.12 72 LEU A C 1
ATOM 520 O O . LEU A 1 72 ? -13.988 7.177 3.206 1.00 95.12 72 LEU A O 1
ATOM 524 N N . ALA A 1 73 ? -12.407 7.483 4.763 1.00 94.19 73 ALA A N 1
ATOM 525 C CA . ALA A 1 73 ? -12.898 6.447 5.669 1.00 94.19 73 ALA A CA 1
ATOM 526 C C . ALA A 1 73 ? -14.344 6.711 6.126 1.00 94.19 73 ALA A C 1
ATOM 528 O O . ALA A 1 73 ? -15.168 5.802 6.110 1.00 94.19 73 ALA A O 1
ATOM 529 N N . THR A 1 74 ? -14.691 7.969 6.421 1.00 95.44 74 THR A N 1
ATOM 530 C CA . THR A 1 74 ? -16.070 8.365 6.758 1.00 95.44 74 THR A CA 1
ATOM 531 C C . THR A 1 74 ? -17.026 8.090 5.599 1.00 95.44 74 THR A C 1
ATOM 533 O O . THR A 1 74 ? -18.093 7.520 5.813 1.00 95.44 74 THR A O 1
ATOM 536 N N . SER A 1 75 ? -16.640 8.434 4.363 1.00 94.25 75 SER A N 1
ATOM 537 C CA . SER A 1 75 ? -17.457 8.131 3.175 1.00 94.25 75 SER A CA 1
ATOM 538 C C . SER A 1 75 ? -17.617 6.628 2.920 1.00 94.25 75 SER A C 1
ATOM 540 O O . SER A 1 75 ? -18.621 6.216 2.351 1.00 94.25 75 SER A O 1
ATOM 542 N N . ALA A 1 76 ? -16.662 5.825 3.395 1.00 90.44 76 ALA A N 1
ATOM 543 C CA . ALA A 1 76 ? -16.676 4.370 3.323 1.00 90.44 76 ALA A CA 1
ATOM 544 C C . ALA A 1 76 ? -17.432 3.686 4.477 1.00 90.44 76 ALA A C 1
ATOM 546 O O . ALA A 1 76 ? -17.532 2.463 4.487 1.00 90.44 76 ALA A O 1
ATOM 547 N N . GLY A 1 77 ? -17.907 4.434 5.482 1.00 93.19 77 GLY A N 1
ATOM 548 C CA . GLY A 1 77 ? -18.465 3.847 6.706 1.00 93.19 77 GLY A CA 1
ATOM 549 C C . GLY A 1 77 ? -17.431 3.120 7.580 1.00 93.19 77 GLY A C 1
ATOM 550 O O . GLY A 1 77 ? -17.799 2.291 8.406 1.00 93.19 77 GLY A O 1
ATOM 551 N N . ILE A 1 78 ? -16.138 3.417 7.414 1.00 91.69 78 ILE A N 1
ATOM 552 C CA . ILE A 1 78 ? -15.032 2.768 8.126 1.00 91.69 78 ILE A CA 1
ATOM 553 C C . ILE A 1 78 ? -14.536 3.684 9.249 1.00 91.69 78 ILE A C 1
ATOM 555 O O . ILE A 1 78 ? -14.172 4.839 9.026 1.00 91.69 78 ILE A O 1
ATOM 559 N N . THR A 1 79 ? -14.466 3.153 10.469 1.00 92.62 79 THR A N 1
ATOM 560 C CA . THR A 1 79 ? -13.817 3.836 11.601 1.00 92.62 79 THR A CA 1
ATOM 561 C C . THR A 1 79 ? -12.324 3.524 11.598 1.00 92.62 79 THR A C 1
ATOM 563 O O . THR A 1 79 ? -11.966 2.359 11.471 1.00 92.62 79 THR A O 1
ATOM 566 N N . VAL A 1 80 ? -11.460 4.535 11.750 1.00 92.12 80 VAL A N 1
ATOM 567 C CA . VAL A 1 80 ? -9.990 4.363 11.757 1.00 92.12 80 VAL A CA 1
ATOM 568 C C . VAL A 1 80 ? -9.412 4.322 13.175 1.00 92.12 80 VAL A C 1
ATOM 570 O O . VAL A 1 80 ? -8.485 3.557 13.437 1.00 92.12 80 VAL A O 1
ATOM 573 N N . ASP A 1 81 ? -9.962 5.114 14.097 1.00 93.38 81 ASP A N 1
ATOM 574 C CA . ASP A 1 81 ? -9.458 5.206 15.470 1.00 93.38 81 ASP A CA 1
ATOM 575 C C . ASP A 1 81 ? -9.498 3.847 16.180 1.00 93.38 81 ASP A C 1
ATOM 577 O O . ASP A 1 81 ? -10.485 3.112 16.111 1.00 93.38 81 ASP A O 1
ATOM 581 N N . GLY A 1 82 ? -8.408 3.496 16.864 1.00 90.31 82 GLY A N 1
ATOM 582 C CA . GLY A 1 82 ? -8.278 2.239 17.601 1.00 90.31 82 GLY A CA 1
ATOM 583 C C . GLY A 1 82 ? -8.157 0.979 16.735 1.00 90.31 82 GLY A C 1
ATOM 584 O O . GLY A 1 82 ? -8.029 -0.115 17.290 1.00 90.31 82 GLY A O 1
ATOM 585 N N . ARG A 1 83 ? -8.157 1.094 15.398 1.00 89.50 83 ARG A N 1
ATOM 586 C CA . ARG A 1 83 ? -7.980 -0.045 14.483 1.00 89.50 83 ARG A CA 1
ATOM 587 C C . ARG A 1 83 ? -6.510 -0.384 14.257 1.00 89.50 83 ARG A C 1
ATOM 589 O O . ARG A 1 83 ? -5.612 0.435 14.449 1.00 89.50 83 ARG A O 1
ATOM 596 N N . HIS A 1 84 ? -6.274 -1.608 13.800 1.00 91.94 84 HIS A N 1
ATOM 597 C CA . HIS A 1 84 ? -5.019 -1.990 13.160 1.00 91.94 84 HIS A CA 1
ATOM 598 C C . HIS A 1 84 ? -4.985 -1.403 11.743 1.00 91.94 84 HIS A C 1
ATOM 600 O O . HIS A 1 84 ? -5.990 -1.479 11.039 1.00 91.94 84 HIS A O 1
ATOM 606 N N . ILE A 1 85 ? -3.857 -0.829 11.321 1.00 92.38 85 ILE A N 1
ATOM 607 C CA . ILE A 1 85 ? -3.696 -0.253 9.980 1.00 92.38 85 ILE A CA 1
ATOM 608 C C . ILE A 1 85 ? -2.664 -1.050 9.180 1.00 92.38 85 ILE A C 1
ATOM 610 O O . ILE A 1 85 ? -1.535 -1.250 9.626 1.00 92.38 85 ILE A O 1
ATOM 614 N N . LEU A 1 86 ? -3.043 -1.465 7.975 1.00 92.62 86 LEU A N 1
ATOM 615 C CA . LEU A 1 86 ? -2.126 -1.903 6.930 1.00 92.62 86 LEU A CA 1
ATOM 616 C C . LEU A 1 86 ? -1.958 -0.750 5.948 1.00 92.62 86 LEU A C 1
ATOM 618 O O . LEU A 1 86 ? -2.909 -0.395 5.257 1.00 92.62 86 LEU A O 1
ATOM 622 N N . LEU A 1 87 ? -0.764 -0.180 5.865 1.00 91.12 87 LEU A N 1
ATOM 623 C CA . LEU A 1 87 ? -0.445 0.805 4.844 1.00 91.12 87 LEU A CA 1
ATOM 624 C C . LEU A 1 87 ? 0.417 0.167 3.761 1.00 91.12 87 LEU A C 1
ATOM 626 O O . LEU A 1 87 ? 1.301 -0.634 4.068 1.00 91.12 87 LEU A O 1
ATOM 630 N N . THR A 1 88 ? 0.192 0.530 2.507 1.00 88.00 88 THR A N 1
ATOM 631 C CA . THR A 1 88 ? 1.038 0.083 1.401 1.00 88.00 88 THR A CA 1
ATOM 632 C C . THR A 1 88 ? 2.001 1.197 1.001 1.00 88.00 88 THR A C 1
ATOM 634 O O . THR A 1 88 ? 1.656 2.379 0.934 1.00 88.00 88 THR A O 1
ATOM 637 N N . GLU A 1 89 ? 3.245 0.826 0.730 1.00 83.81 89 GLU A N 1
ATOM 638 C CA . GLU A 1 89 ? 4.251 1.715 0.168 1.00 83.81 89 GLU A CA 1
ATOM 639 C C . GLU A 1 89 ? 4.810 1.138 -1.128 1.00 83.81 89 GLU A C 1
ATOM 641 O O . GLU A 1 89 ? 4.897 -0.075 -1.309 1.00 83.81 89 GLU A O 1
ATOM 646 N N . GLY A 1 90 ? 5.226 2.016 -2.038 1.00 76.38 90 GLY A N 1
ATOM 647 C CA . GLY A 1 90 ? 6.156 1.609 -3.089 1.00 76.38 90 GLY A CA 1
ATOM 648 C C . GLY A 1 90 ? 7.586 1.933 -2.708 1.00 76.38 90 GLY A C 1
ATOM 649 O O . GLY A 1 90 ? 7.852 2.737 -1.813 1.00 76.38 90 GLY A O 1
ATOM 650 N N . ILE A 1 91 ? 8.512 1.356 -3.464 1.00 66.94 91 ILE A N 1
ATOM 651 C CA . ILE A 1 91 ? 9.954 1.601 -3.341 1.00 66.94 91 ILE A CA 1
ATOM 652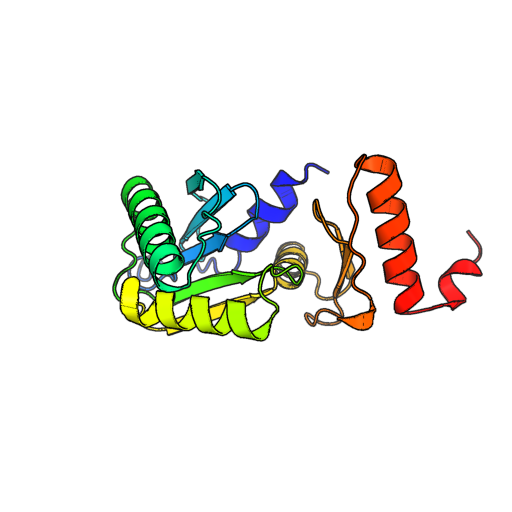 C C . ILE A 1 91 ? 10.335 3.003 -3.886 1.00 66.94 91 ILE A C 1
ATOM 654 O O . ILE A 1 91 ? 11.451 3.498 -3.706 1.00 66.94 91 ILE A O 1
ATOM 658 N N . ASP A 1 92 ? 9.403 3.700 -4.539 1.00 61.69 92 ASP A N 1
ATOM 659 C CA . ASP A 1 92 ? 9.547 5.023 -5.148 1.00 61.69 92 ASP A CA 1
ATOM 660 C C . ASP A 1 92 ? 9.172 6.192 -4.216 1.00 61.69 92 ASP A C 1
ATOM 662 O O . ASP A 1 92 ? 8.451 7.117 -4.586 1.00 61.69 92 ASP A O 1
ATOM 666 N N . GLN A 1 93 ? 9.690 6.185 -2.986 1.00 68.19 93 GLN A N 1
ATOM 667 C CA . GLN A 1 93 ? 9.330 7.202 -1.992 1.00 68.19 93 GLN A CA 1
ATOM 668 C C . GLN A 1 93 ? 9.979 8.569 -2.244 1.00 68.19 93 GLN A C 1
ATOM 670 O O . GLN A 1 93 ? 11.191 8.673 -2.443 1.00 68.19 93 GLN A O 1
ATOM 675 N N . LYS A 1 94 ? 9.165 9.633 -2.159 1.00 60.91 94 LYS A N 1
ATOM 676 C CA . LYS A 1 94 ? 9.559 11.031 -2.427 1.00 60.91 94 LYS A CA 1
ATOM 677 C C . LYS A 1 94 ? 10.621 11.575 -1.463 1.00 60.91 94 LYS A C 1
ATOM 679 O O . LYS A 1 94 ? 11.503 12.302 -1.901 1.00 60.91 94 LYS A O 1
ATOM 684 N N . HIS A 1 95 ? 10.566 11.214 -0.177 1.00 62.69 95 HIS A N 1
ATOM 685 C CA . HIS A 1 95 ? 11.483 11.725 0.858 1.00 62.69 95 HIS A CA 1
ATOM 686 C C . HIS A 1 95 ? 12.567 10.709 1.261 1.00 62.69 95 HIS A C 1
ATOM 688 O O . HIS A 1 95 ? 13.255 10.885 2.266 1.00 62.69 95 HIS A O 1
ATOM 694 N N . GLY A 1 96 ? 12.734 9.652 0.459 1.00 75.06 96 GLY A N 1
ATOM 695 C CA . GLY A 1 96 ? 13.575 8.502 0.771 1.00 75.06 96 GLY A CA 1
ATOM 696 C C . GLY A 1 96 ? 12.892 7.502 1.719 1.00 75.06 96 GLY A C 1
ATOM 697 O O . GLY A 1 96 ? 12.015 7.881 2.498 1.00 75.06 96 GLY A O 1
ATOM 698 N N . PRO A 1 97 ? 13.315 6.222 1.687 1.00 77.81 97 PRO A N 1
ATOM 699 C CA . PRO A 1 97 ? 12.604 5.120 2.334 1.00 77.81 97 PRO A CA 1
ATOM 700 C C . PRO A 1 97 ? 12.473 5.278 3.850 1.00 77.81 97 PRO A C 1
ATOM 702 O O . PRO A 1 97 ? 11.482 4.896 4.449 1.00 77.81 97 PRO A O 1
ATOM 705 N N . ARG A 1 98 ? 13.482 5.851 4.509 1.00 86.25 98 ARG A N 1
ATOM 706 C CA . ARG A 1 98 ? 13.475 5.994 5.967 1.00 86.25 98 ARG A CA 1
ATOM 707 C C . ARG A 1 98 ? 12.539 7.106 6.438 1.00 86.25 98 ARG A C 1
ATOM 709 O O . ARG A 1 98 ? 11.690 6.862 7.286 1.00 86.25 98 ARG A O 1
ATOM 716 N N . ARG A 1 99 ? 12.687 8.313 5.887 1.00 85.56 99 ARG A N 1
ATOM 717 C CA . ARG A 1 99 ? 11.925 9.481 6.345 1.00 85.56 99 ARG A CA 1
ATOM 718 C C . ARG A 1 99 ? 10.436 9.317 6.072 1.00 85.56 99 ARG A C 1
ATOM 720 O O . ARG A 1 99 ? 9.621 9.623 6.929 1.00 85.56 99 ARG A O 1
ATOM 727 N N . THR A 1 100 ? 10.068 8.802 4.901 1.00 84.44 100 THR A N 1
ATOM 728 C CA . THR A 1 100 ? 8.656 8.552 4.593 1.00 84.44 100 THR A CA 1
ATOM 729 C C . THR A 1 100 ? 8.050 7.519 5.549 1.00 84.44 100 THR A C 1
ATOM 731 O O . THR A 1 100 ? 6.923 7.710 5.994 1.00 84.44 100 THR A O 1
ATOM 734 N N . ARG A 1 101 ? 8.800 6.485 5.952 1.00 89.50 101 ARG A N 1
ATOM 735 C CA . ARG A 1 101 ? 8.359 5.538 6.989 1.00 89.50 101 ARG A CA 1
ATOM 736 C C . ARG A 1 101 ? 8.169 6.196 8.351 1.00 89.50 101 ARG A C 1
ATOM 738 O O . ARG A 1 101 ? 7.157 5.942 8.990 1.00 89.50 101 ARG A O 1
ATOM 745 N N . GLU A 1 102 ? 9.096 7.051 8.776 1.00 92.06 102 GLU A N 1
ATOM 746 C CA . GLU A 1 102 ? 8.978 7.813 10.031 1.00 92.06 102 GLU A CA 1
ATOM 747 C C . GLU A 1 102 ? 7.714 8.695 10.029 1.00 92.06 102 GLU A C 1
ATOM 749 O O . GLU A 1 102 ? 6.952 8.673 10.993 1.00 92.06 102 GLU A O 1
ATOM 754 N N . LEU A 1 103 ? 7.419 9.374 8.913 1.00 90.06 103 LEU A N 1
ATOM 755 C CA . LEU A 1 103 ? 6.196 10.172 8.757 1.00 90.06 103 LEU A CA 1
ATOM 756 C C . LEU A 1 103 ? 4.921 9.327 8.825 1.00 90.06 103 LEU A C 1
ATOM 758 O O . LEU A 1 103 ? 3.964 9.711 9.497 1.00 90.06 103 LEU A O 1
ATOM 762 N N . TRP A 1 104 ? 4.905 8.167 8.164 1.00 91.75 104 TRP A N 1
ATOM 763 C CA . TRP A 1 104 ? 3.777 7.239 8.249 1.00 91.75 104 TRP A CA 1
ATOM 764 C C . TRP A 1 104 ? 3.560 6.721 9.669 1.00 91.75 104 TRP A C 1
ATOM 766 O O . TRP A 1 104 ? 2.413 6.612 10.098 1.00 91.75 104 TRP A O 1
ATOM 776 N N . VAL A 1 105 ? 4.642 6.447 10.404 1.00 94.12 105 VAL A N 1
ATOM 777 C CA . VAL A 1 105 ? 4.577 6.011 11.804 1.00 94.12 105 VAL A CA 1
ATOM 778 C C . VAL A 1 105 ? 3.965 7.084 12.694 1.00 94.12 105 VAL A C 1
ATOM 780 O O . VAL A 1 105 ? 2.984 6.805 13.387 1.00 94.12 105 VAL A O 1
ATOM 783 N N . SER A 1 106 ? 4.482 8.313 12.643 1.00 94.44 106 SER A N 1
ATOM 784 C CA . SER A 1 106 ? 3.921 9.420 13.423 1.00 94.44 106 SER A CA 1
ATOM 785 C C . SER A 1 106 ? 2.463 9.686 13.056 1.00 94.44 106 SER A C 1
ATOM 787 O O . SER A 1 106 ? 1.618 9.786 13.941 1.00 94.44 106 SER A O 1
ATOM 789 N N . LEU A 1 107 ? 2.115 9.703 11.766 1.00 94.00 107 LEU A N 1
ATOM 790 C CA . LEU A 1 107 ? 0.726 9.866 11.336 1.00 94.00 107 LEU A CA 1
ATOM 791 C C . LEU A 1 107 ? -0.188 8.765 11.907 1.00 94.00 107 LEU A C 1
ATOM 793 O O . LEU A 1 107 ? -1.257 9.071 12.442 1.00 94.00 107 LEU A O 1
ATOM 797 N N . ALA A 1 108 ? 0.214 7.496 11.792 1.00 94.62 108 ALA A N 1
ATOM 798 C CA . ALA A 1 108 ? -0.605 6.355 12.191 1.00 94.62 108 ALA A CA 1
ATOM 799 C C . ALA A 1 108 ? -0.926 6.355 13.691 1.00 94.62 108 ALA A C 1
ATOM 801 O O . ALA A 1 108 ? -2.063 6.069 14.076 1.00 94.62 108 ALA A O 1
ATOM 802 N N . PHE A 1 109 ? 0.047 6.674 14.545 1.00 96.31 109 PHE A N 1
ATOM 803 C CA . PHE A 1 109 ? -0.154 6.648 15.994 1.00 96.31 109 PHE A CA 1
ATOM 804 C C . PHE A 1 109 ? -0.657 7.979 16.552 1.00 96.31 109 PHE A C 1
ATOM 806 O O . PHE A 1 109 ? -1.589 7.988 17.352 1.00 96.31 109 PHE A O 1
ATOM 813 N N . GLU A 1 110 ? -0.089 9.107 16.125 1.00 96.19 110 GLU A N 1
ATOM 814 C CA . GLU A 1 110 ? -0.363 10.407 16.749 1.00 96.19 110 GLU A CA 1
ATOM 815 C C . GLU A 1 110 ? -1.619 11.085 16.191 1.00 96.19 110 GLU A C 1
ATOM 817 O O . GLU A 1 110 ? -2.281 11.836 16.906 1.00 96.19 110 GLU A O 1
ATOM 822 N N . LYS A 1 111 ? -1.957 10.847 14.915 1.00 95.81 111 LYS A N 1
ATOM 823 C CA . LYS A 1 111 ? -3.085 11.521 14.243 1.00 95.81 111 LYS A CA 1
ATOM 824 C C . LYS A 1 111 ? -4.252 10.584 13.958 1.00 95.81 111 LYS A C 1
ATOM 826 O O . LYS A 1 111 ? -5.403 10.963 14.176 1.00 95.81 111 LYS A O 1
ATOM 831 N N . LEU A 1 112 ? -3.975 9.370 13.482 1.00 95.25 112 LEU A N 1
ATOM 832 C CA . LEU A 1 112 ? -5.006 8.371 13.171 1.00 95.25 112 LEU A CA 1
ATOM 833 C C . LEU A 1 112 ? -5.426 7.533 14.386 1.00 95.25 112 LEU A C 1
ATOM 835 O O . LEU A 1 112 ? -6.434 6.839 14.308 1.00 95.25 112 LEU A O 1
ATOM 839 N N . GLY A 1 113 ? -4.676 7.588 15.493 1.00 95.19 113 GLY A N 1
ATOM 840 C CA . GLY A 1 113 ? -5.018 6.870 16.724 1.00 95.19 113 GLY A CA 1
ATOM 841 C C . GLY A 1 113 ? -5.043 5.349 16.555 1.00 95.19 113 GLY A C 1
ATOM 842 O O . GLY A 1 113 ? -5.838 4.671 17.206 1.00 95.19 113 GLY A O 1
ATOM 843 N N . SER A 1 114 ? -4.228 4.804 15.646 1.00 92.50 114 SER A N 1
ATOM 844 C CA . SER A 1 114 ? -4.204 3.366 15.366 1.00 92.50 114 SER A CA 1
ATOM 845 C C . SER A 1 114 ? -3.662 2.556 16.546 1.00 92.50 114 SER A C 1
ATOM 847 O O . SER A 1 114 ? -2.781 2.992 17.287 1.00 92.50 114 SER A O 1
ATOM 849 N N . ARG A 1 115 ? -4.175 1.334 16.709 1.00 92.50 115 ARG A N 1
ATOM 850 C CA . ARG A 1 115 ? -3.710 0.377 17.725 1.00 92.50 115 ARG A CA 1
ATOM 851 C C . ARG A 1 115 ? -2.368 -0.245 17.357 1.00 92.50 115 ARG A C 1
ATOM 853 O O . ARG A 1 115 ? -1.547 -0.526 18.225 1.00 92.50 115 ARG A O 1
ATOM 860 N N . SER A 1 116 ? -2.168 -0.505 16.072 1.00 89.94 116 SER A N 1
ATOM 861 C CA . SER A 1 116 ? -0.896 -0.932 15.501 1.00 89.94 116 SER A CA 1
ATOM 862 C C . SER A 1 116 ? -0.869 -0.583 14.023 1.00 89.94 116 SER A C 1
ATOM 864 O O . SER A 1 116 ? -1.920 -0.430 13.399 1.00 89.94 116 SER A O 1
ATOM 866 N N . MET A 1 117 ? 0.327 -0.569 13.449 1.00 91.06 117 MET A N 1
ATOM 867 C CA . MET A 1 117 ? 0.506 -0.424 12.012 1.00 91.06 117 MET A CA 1
ATOM 868 C C . MET A 1 117 ? 1.435 -1.497 11.457 1.00 91.06 117 MET A C 1
ATOM 870 O O . MET A 1 117 ? 2.370 -1.932 12.131 1.00 91.06 117 MET A O 1
ATOM 874 N N . TYR A 1 118 ? 1.203 -1.864 10.205 1.00 91.62 118 TYR A N 1
ATOM 875 C CA . TYR A 1 118 ? 2.170 -2.549 9.366 1.00 91.62 118 TYR A CA 1
ATOM 876 C C . TYR A 1 118 ? 2.300 -1.797 8.048 1.00 91.62 118 TYR A C 1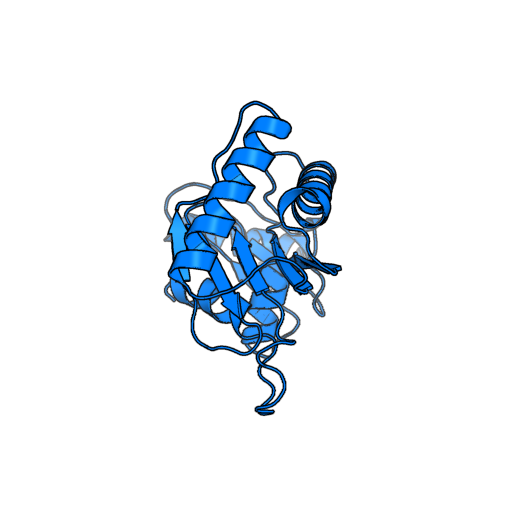
ATOM 878 O O . TYR A 1 118 ? 1.317 -1.282 7.516 1.00 91.62 118 TYR A O 1
ATOM 886 N N . LEU A 1 119 ? 3.526 -1.732 7.542 1.00 88.69 119 LEU A N 1
ATOM 887 C CA . LEU A 1 119 ? 3.831 -1.120 6.265 1.00 88.69 119 LEU A CA 1
ATOM 888 C C . LEU A 1 119 ? 4.279 -2.211 5.302 1.00 88.69 119 LEU A C 1
ATOM 890 O O . LEU A 1 119 ? 5.298 -2.863 5.532 1.00 88.69 119 LEU A O 1
ATOM 894 N N . ALA A 1 120 ? 3.494 -2.419 4.256 1.00 87.94 120 ALA A N 1
ATOM 895 C CA . ALA A 1 120 ? 3.703 -3.472 3.284 1.00 87.94 120 ALA A CA 1
ATOM 896 C C . ALA A 1 120 ? 4.167 -2.908 1.945 1.00 87.94 120 ALA A C 1
ATOM 898 O O . ALA A 1 120 ? 3.693 -1.870 1.486 1.00 87.94 120 ALA A O 1
ATOM 899 N N . GLU A 1 121 ? 5.068 -3.625 1.286 1.00 86.56 121 GLU A N 1
ATOM 900 C CA . GLU A 1 121 ? 5.530 -3.247 -0.043 1.00 86.56 121 GLU A CA 1
ATOM 901 C C . GLU A 1 121 ? 4.512 -3.695 -1.109 1.00 86.56 121 GLU A C 1
ATOM 903 O O . GLU A 1 121 ? 4.059 -4.845 -1.122 1.00 86.56 121 GLU A O 1
ATOM 908 N N . ARG A 1 122 ? 4.115 -2.759 -1.984 1.00 87.31 122 ARG A N 1
ATOM 909 C CA . ARG A 1 122 ? 3.048 -2.944 -2.984 1.00 87.31 122 ARG A CA 1
ATOM 910 C C . ARG A 1 122 ? 3.314 -4.116 -3.933 1.00 87.31 122 ARG A C 1
ATOM 912 O O . ARG A 1 122 ? 2.385 -4.859 -4.243 1.00 87.31 122 ARG A O 1
ATOM 919 N N . SER A 1 123 ? 4.552 -4.308 -4.382 1.00 87.69 123 SER A N 1
ATOM 920 C CA . SER A 1 123 ? 4.918 -5.370 -5.329 1.00 87.69 123 SER A CA 1
ATOM 921 C C . SER A 1 123 ? 4.795 -6.763 -4.708 1.00 87.69 123 SER A C 1
ATOM 923 O O . SER A 1 123 ? 4.234 -7.667 -5.327 1.00 87.69 123 SER A O 1
ATOM 925 N N . SER A 1 124 ? 5.236 -6.941 -3.463 1.00 89.38 124 SER A N 1
ATOM 926 C CA . SER A 1 124 ? 5.058 -8.191 -2.722 1.00 89.38 124 SER A CA 1
ATOM 927 C C . SER A 1 124 ? 3.576 -8.525 -2.548 1.00 89.38 124 SER A C 1
ATOM 929 O O . SER A 1 124 ? 3.168 -9.649 -2.838 1.00 89.38 124 SER A O 1
ATOM 931 N N . LEU A 1 125 ? 2.742 -7.549 -2.163 1.00 87.25 125 LEU A N 1
ATOM 932 C CA . LEU A 1 125 ? 1.294 -7.763 -2.045 1.00 87.25 125 LEU A CA 1
ATOM 933 C C . LEU A 1 125 ? 0.640 -8.084 -3.399 1.00 87.25 125 LEU A C 1
ATOM 935 O O . LEU A 1 125 ? -0.242 -8.942 -3.467 1.00 87.25 125 LEU A O 1
ATOM 939 N N . ALA A 1 126 ? 1.097 -7.457 -4.487 1.00 86.12 126 ALA A N 1
ATOM 940 C CA . ALA A 1 126 ? 0.626 -7.765 -5.832 1.00 86.12 126 ALA A CA 1
ATOM 941 C C . ALA A 1 126 ? 0.912 -9.227 -6.219 1.00 86.12 126 ALA A C 1
ATOM 943 O O . ALA A 1 126 ? 0.018 -9.893 -6.736 1.00 86.12 126 ALA A O 1
ATOM 944 N N . LEU A 1 127 ? 2.100 -9.765 -5.918 1.00 87.81 127 LEU A N 1
ATOM 945 C CA . LEU A 1 127 ? 2.399 -11.180 -6.178 1.00 87.81 127 LEU A CA 1
ATOM 946 C C . LEU A 1 127 ? 1.628 -12.131 -5.264 1.00 87.81 127 LEU A C 1
ATOM 948 O O . LEU A 1 127 ? 1.140 -13.165 -5.727 1.00 87.81 127 LEU A O 1
ATOM 952 N N . PHE A 1 128 ? 1.477 -11.789 -3.983 1.00 86.88 128 PHE A N 1
ATOM 953 C CA . PHE A 1 128 ? 0.700 -12.616 -3.061 1.00 86.88 128 PHE A CA 1
ATOM 954 C C . PHE A 1 128 ? -0.749 -12.752 -3.521 1.00 86.88 128 PHE A C 1
ATOM 956 O O . PHE A 1 128 ? -1.329 -13.832 -3.431 1.00 86.88 128 PHE A O 1
ATOM 963 N N . SER A 1 129 ? -1.306 -11.692 -4.104 1.00 82.88 129 SER A N 1
ATOM 964 C CA . SER A 1 129 ? -2.652 -11.721 -4.665 1.00 82.88 129 SER A CA 1
ATOM 965 C C . SER A 1 129 ? -2.819 -12.669 -5.861 1.00 82.88 129 SER A C 1
ATOM 967 O O . SER A 1 129 ? -3.925 -13.131 -6.131 1.00 82.88 129 SER A O 1
ATOM 969 N N . THR A 1 130 ? -1.728 -12.991 -6.564 1.00 85.12 130 THR A N 1
ATOM 970 C CA . THR A 1 130 ? -1.713 -13.974 -7.656 1.00 85.12 130 THR A CA 1
ATOM 971 C C . THR A 1 130 ? -1.302 -15.370 -7.185 1.00 85.12 130 THR A C 1
ATOM 973 O O . THR A 1 130 ? -1.151 -16.268 -8.010 1.00 85.12 130 THR A O 1
ATOM 976 N N . GLY A 1 131 ? -1.115 -15.575 -5.875 1.00 86.00 131 GLY A N 1
ATOM 977 C CA . GLY A 1 131 ? -0.671 -16.848 -5.302 1.00 86.00 131 GLY A CA 1
ATOM 978 C C . GLY A 1 131 ? 0.808 -17.158 -5.554 1.00 86.00 131 GLY A C 1
ATOM 979 O O . GLY A 1 131 ? 1.220 -18.311 -5.451 1.00 86.00 131 GLY A O 1
ATOM 980 N N . THR A 1 132 ? 1.610 -16.148 -5.897 1.00 89.19 132 THR A N 1
ATOM 981 C CA . THR A 1 132 ? 3.043 -16.290 -6.195 1.00 89.19 132 THR A CA 1
ATOM 982 C C . THR A 1 132 ? 3.890 -15.481 -5.221 1.00 89.19 132 THR A C 1
ATOM 984 O O . THR A 1 132 ? 3.430 -14.491 -4.663 1.00 89.19 132 THR A O 1
ATOM 987 N N . THR A 1 133 ? 5.146 -15.873 -5.022 1.00 90.88 133 THR A N 1
ATOM 988 C CA . THR A 1 133 ? 6.073 -15.163 -4.122 1.00 90.88 133 THR A CA 1
ATOM 989 C C . THR A 1 133 ? 7.295 -14.595 -4.841 1.00 90.88 133 THR A C 1
ATOM 991 O O . THR A 1 133 ? 7.977 -13.743 -4.282 1.00 90.88 133 THR A O 1
ATOM 994 N N . SER A 1 134 ? 7.549 -15.002 -6.086 1.00 93.50 134 SER A N 1
ATOM 995 C CA . SER A 1 134 ? 8.662 -14.509 -6.901 1.00 93.50 134 SER A CA 1
ATOM 996 C C . SER A 1 134 ? 8.176 -14.073 -8.278 1.00 93.50 134 SER A C 1
ATOM 998 O O . SER A 1 134 ? 7.317 -14.726 -8.869 1.00 93.50 134 SER A O 1
ATOM 1000 N N . GLY A 1 135 ? 8.733 -12.984 -8.802 1.00 92.38 135 GLY A N 1
ATOM 1001 C CA . GLY A 1 135 ? 8.369 -12.440 -10.107 1.00 92.38 135 GLY A CA 1
ATOM 1002 C C . GLY A 1 135 ? 8.805 -10.990 -10.291 1.00 92.38 135 GLY A C 1
ATOM 1003 O O . GLY A 1 135 ? 9.413 -10.388 -9.408 1.00 92.38 135 GLY A O 1
ATOM 1004 N N . ILE A 1 136 ? 8.480 -10.422 -11.452 1.00 92.50 136 ILE A N 1
ATOM 1005 C CA . ILE A 1 136 ? 8.675 -8.997 -11.737 1.00 92.50 136 ILE A CA 1
ATOM 1006 C C . ILE A 1 136 ? 7.305 -8.330 -11.752 1.00 92.50 136 ILE A C 1
ATOM 1008 O O . ILE A 1 136 ? 6.458 -8.669 -12.578 1.00 92.50 136 ILE A O 1
ATOM 1012 N N . VAL A 1 137 ? 7.093 -7.377 -10.851 1.00 89.94 137 VAL A N 1
ATOM 1013 C CA . VAL A 1 137 ? 5.892 -6.542 -10.821 1.00 89.94 137 VAL A CA 1
ATOM 1014 C C . VAL A 1 137 ? 6.210 -5.230 -11.511 1.00 89.94 137 VAL A C 1
ATOM 1016 O O . VAL A 1 137 ? 7.179 -4.563 -11.160 1.00 89.94 137 VAL A O 1
ATOM 1019 N N . ALA A 1 138 ? 5.402 -4.864 -12.499 1.00 87.25 138 ALA A N 1
ATOM 1020 C CA . ALA A 1 138 ? 5.497 -3.573 -13.161 1.00 87.25 138 ALA A CA 1
ATOM 1021 C C . ALA A 1 138 ? 4.240 -2.749 -12.865 1.00 87.25 138 ALA A C 1
ATOM 1023 O O . ALA A 1 138 ? 3.126 -3.197 -13.147 1.00 87.25 138 ALA A O 1
ATOM 1024 N N . ASP A 1 139 ? 4.432 -1.553 -12.310 1.00 78.81 139 ASP A N 1
ATOM 1025 C CA . ASP A 1 139 ? 3.390 -0.541 -12.137 1.00 78.81 139 ASP A CA 1
ATOM 1026 C C . ASP A 1 139 ? 3.624 0.650 -13.081 1.00 78.81 139 ASP A C 1
ATOM 1028 O O . ASP A 1 139 ? 4.390 0.558 -14.033 1.00 78.81 139 ASP A O 1
ATOM 1032 N N . ALA A 1 140 ? 2.934 1.771 -12.873 1.00 72.75 140 ALA A N 1
ATOM 1033 C CA . ALA A 1 140 ? 3.051 2.950 -13.733 1.00 72.75 140 ALA A CA 1
ATOM 1034 C C . ALA A 1 140 ? 4.427 3.641 -13.711 1.00 72.75 140 ALA A C 1
ATOM 1036 O O . ALA A 1 140 ? 4.673 4.527 -14.527 1.00 72.75 140 ALA A O 1
ATOM 1037 N N . ARG A 1 141 ? 5.287 3.319 -12.740 1.00 75.31 141 ARG A N 1
ATOM 1038 C CA . ARG A 1 141 ? 6.505 4.086 -12.439 1.00 75.31 141 ARG A CA 1
ATOM 1039 C C . ARG A 1 141 ? 7.739 3.215 -12.309 1.00 75.31 141 ARG A C 1
ATOM 1041 O O . ARG A 1 141 ? 8.860 3.724 -12.382 1.00 75.31 141 ARG A O 1
ATOM 1048 N N . SER A 1 142 ? 7.558 1.922 -12.058 1.00 85.25 142 SER A N 1
ATOM 1049 C CA . SER A 1 142 ? 8.659 1.029 -11.749 1.00 85.25 142 SER A CA 1
ATOM 1050 C C . SER A 1 142 ? 8.406 -0.425 -12.129 1.00 85.25 142 SER A C 1
ATOM 1052 O O . SER A 1 142 ? 7.276 -0.904 -12.148 1.00 85.25 142 SER A O 1
ATOM 1054 N N . ALA A 1 143 ? 9.498 -1.126 -12.425 1.00 89.88 143 ALA A N 1
ATOM 1055 C CA . ALA A 1 143 ? 9.579 -2.576 -12.446 1.00 89.88 143 ALA A CA 1
ATOM 1056 C C . ALA A 1 143 ? 10.383 -3.026 -11.218 1.00 89.88 143 ALA A C 1
ATOM 1058 O O . ALA A 1 143 ? 11.536 -2.620 -11.039 1.00 89.88 143 ALA A O 1
ATOM 1059 N N . VAL A 1 144 ? 9.765 -3.842 -10.370 1.00 90.56 144 VAL A N 1
ATOM 1060 C CA . VAL A 1 144 ? 10.316 -4.353 -9.114 1.00 90.56 144 VAL A CA 1
ATOM 1061 C C . VAL A 1 144 ? 10.422 -5.866 -9.214 1.00 90.56 144 VAL A C 1
ATOM 1063 O O . VAL A 1 144 ? 9.426 -6.552 -9.436 1.00 90.56 144 VAL A O 1
ATOM 1066 N N . VAL A 1 145 ? 11.631 -6.394 -9.036 1.00 93.44 145 VAL A N 1
ATOM 1067 C CA . VAL A 1 145 ? 11.827 -7.837 -8.883 1.00 93.44 145 VAL A CA 1
ATOM 1068 C C . VAL A 1 145 ? 11.598 -8.204 -7.427 1.00 93.44 145 VAL A C 1
ATOM 1070 O O . VAL A 1 145 ? 12.202 -7.610 -6.534 1.00 93.44 145 VAL A O 1
ATOM 1073 N N . VAL A 1 146 ? 10.744 -9.190 -7.197 1.00 92.62 146 VAL A N 1
ATOM 1074 C CA . VAL A 1 146 ? 10.478 -9.776 -5.887 1.00 92.62 146 VAL A CA 1
ATOM 1075 C C . VAL A 1 146 ? 10.926 -11.231 -5.935 1.00 92.62 146 VAL A C 1
ATOM 1077 O O . VAL A 1 146 ? 10.621 -11.949 -6.889 1.00 92.62 146 VAL A O 1
ATOM 1080 N N . TYR A 1 147 ? 11.659 -11.661 -4.917 1.00 93.50 147 TYR A N 1
ATOM 1081 C CA . TYR A 1 147 ? 12.099 -13.037 -4.741 1.00 93.50 147 TYR A CA 1
ATOM 1082 C C . TYR A 1 147 ? 11.675 -13.521 -3.355 1.00 93.50 147 TYR A C 1
ATOM 1084 O O . TYR A 1 147 ? 12.039 -12.914 -2.349 1.00 93.50 147 TYR A O 1
ATOM 1092 N N . GLU A 1 148 ? 10.869 -14.581 -3.311 1.00 92.94 148 GLU A N 1
ATOM 1093 C CA . GLU A 1 148 ? 10.334 -15.182 -2.081 1.00 92.94 148 GLU A CA 1
ATOM 1094 C C . GLU A 1 148 ? 9.659 -14.158 -1.147 1.00 92.94 148 GLU A C 1
ATOM 1096 O O . GLU A 1 148 ? 9.809 -14.177 0.071 1.00 92.94 148 GLU A O 1
ATOM 1101 N N . GLY A 1 149 ? 8.903 -13.228 -1.733 1.00 86.25 149 GLY A N 1
ATOM 1102 C CA . GLY A 1 149 ? 8.188 -12.163 -1.030 1.00 86.25 149 GLY A CA 1
ATOM 1103 C C . GLY A 1 149 ? 9.051 -10.952 -0.671 1.00 86.25 149 GLY A C 1
ATOM 1104 O O . GLY A 1 149 ? 8.517 -9.972 -0.150 1.00 86.25 149 GLY A O 1
ATOM 1105 N N . SER A 1 150 ? 10.353 -10.982 -0.972 1.00 90.00 150 SER A N 1
ATOM 1106 C CA . SER A 1 150 ? 11.284 -9.889 -0.698 1.00 90.00 150 SER A CA 1
ATOM 1107 C C . SER A 1 150 ? 11.623 -9.103 -1.971 1.00 90.00 150 SER A C 1
ATOM 1109 O O . SER A 1 150 ? 12.148 -9.685 -2.926 1.00 90.00 150 SER A O 1
ATOM 1111 N N . PRO A 1 151 ? 11.356 -7.787 -2.028 1.00 90.12 151 PRO A N 1
ATOM 1112 C CA . PRO A 1 151 ? 11.778 -6.961 -3.151 1.00 90.12 151 PRO A CA 1
ATOM 1113 C C . PRO A 1 151 ? 13.306 -6.851 -3.189 1.00 90.12 151 PRO A C 1
ATOM 1115 O O . PRO A 1 151 ? 13.949 -6.649 -2.159 1.00 90.12 151 PRO A O 1
ATOM 1118 N N . LEU A 1 152 ? 13.894 -6.934 -4.382 1.00 91.56 152 LEU A N 1
ATOM 1119 C CA . LEU A 1 152 ? 15.335 -6.836 -4.614 1.00 91.56 152 LEU A CA 1
ATOM 1120 C C . LEU A 1 152 ? 15.719 -5.388 -4.967 1.00 91.56 152 LEU A C 1
ATOM 1122 O O . LEU A 1 152 ? 15.574 -4.984 -6.124 1.00 91.56 152 LEU A O 1
ATOM 1126 N N . PRO A 1 153 ? 16.257 -4.579 -4.028 1.00 87.00 153 PRO A N 1
ATOM 1127 C CA . PRO A 1 153 ? 16.402 -3.135 -4.240 1.00 87.00 153 PRO A CA 1
ATOM 1128 C C . PRO A 1 153 ? 17.371 -2.775 -5.374 1.00 87.00 153 PRO A C 1
ATOM 1130 O O . PRO A 1 153 ? 17.189 -1.766 -6.049 1.00 87.00 153 PRO A O 1
ATOM 1133 N N . HIS A 1 154 ? 18.384 -3.616 -5.616 1.00 87.06 154 HIS A N 1
ATOM 1134 C CA . HIS A 1 154 ? 19.367 -3.432 -6.691 1.00 87.06 154 HIS A CA 1
ATOM 1135 C C . HIS A 1 154 ? 18.779 -3.658 -8.097 1.00 87.06 154 HIS A C 1
ATOM 1137 O O . HIS A 1 154 ? 19.348 -3.194 -9.089 1.00 87.06 154 HIS A O 1
ATOM 1143 N N . ALA A 1 155 ? 17.634 -4.340 -8.188 1.00 90.75 155 ALA A N 1
ATOM 1144 C CA . ALA A 1 155 ? 16.975 -4.695 -9.439 1.00 90.75 155 ALA A CA 1
ATOM 1145 C C . ALA A 1 155 ? 15.743 -3.830 -9.752 1.00 90.75 155 ALA A C 1
ATOM 1147 O O . ALA A 1 155 ? 15.078 -4.050 -10.760 1.00 90.75 155 ALA A O 1
ATOM 1148 N N . VAL A 1 156 ? 15.456 -2.811 -8.937 1.00 89.88 156 VAL A N 1
ATOM 1149 C CA . VAL A 1 156 ? 14.351 -1.878 -9.188 1.00 89.88 156 VAL A CA 1
ATOM 1150 C C . VAL A 1 156 ? 14.707 -0.934 -10.334 1.00 89.88 156 VAL A C 1
ATOM 1152 O O . VAL A 1 156 ? 15.738 -0.256 -10.297 1.00 89.88 156 VAL A O 1
ATOM 1155 N N . LYS A 1 157 ? 13.841 -0.853 -11.350 1.00 90.62 157 LYS A N 1
ATOM 1156 C CA . LYS A 1 157 ? 13.994 0.061 -12.491 1.00 90.62 157 LYS A CA 1
ATOM 1157 C C . LYS A 1 157 ? 12.833 1.034 -12.545 1.00 90.62 157 LYS A C 1
ATOM 1159 O O . LYS A 1 157 ? 11.692 0.622 -12.707 1.00 90.62 157 LYS A O 1
ATOM 1164 N N . ARG A 1 158 ? 13.135 2.324 -12.412 1.00 85.06 158 ARG A N 1
ATOM 1165 C CA . ARG A 1 158 ? 12.159 3.407 -12.556 1.00 85.06 158 ARG A CA 1
ATOM 1166 C C . ARG A 1 158 ? 12.099 3.864 -14.004 1.00 85.06 158 ARG A C 1
ATOM 1168 O O . ARG A 1 158 ? 13.124 3.858 -14.686 1.00 85.06 158 ARG A O 1
ATOM 1175 N N . PHE A 1 159 ? 10.923 4.273 -14.448 1.00 81.06 159 PHE A N 1
ATOM 1176 C CA . PHE A 1 159 ? 10.730 4.824 -15.780 1.00 81.06 159 PHE A CA 1
ATOM 1177 C C . PHE A 1 159 ? 9.651 5.906 -15.778 1.00 81.06 159 PHE A C 1
ATOM 1179 O O . PHE A 1 159 ? 8.755 5.924 -14.938 1.00 81.06 159 PHE A O 1
ATOM 1186 N N . GLU A 1 160 ? 9.766 6.808 -16.745 1.00 67.94 160 GLU A N 1
ATOM 1187 C CA . GLU A 1 160 ? 8.826 7.888 -17.031 1.00 67.94 160 GLU A CA 1
ATOM 1188 C C . GLU A 1 160 ? 8.571 7.883 -18.548 1.00 67.94 160 GLU A C 1
ATOM 1190 O O . GLU A 1 160 ? 9.477 7.556 -19.318 1.00 67.94 160 GLU A O 1
ATOM 1195 N N . GLY A 1 161 ? 7.360 8.225 -19.000 1.00 63.59 161 GLY A N 1
ATOM 1196 C CA . GLY A 1 161 ? 7.043 8.361 -20.432 1.00 63.59 161 GLY A CA 1
ATOM 1197 C C . GLY A 1 161 ? 6.004 7.370 -20.972 1.00 63.59 161 GLY A C 1
ATOM 1198 O O . GLY A 1 161 ? 5.162 6.872 -20.228 1.00 63.59 161 GLY A O 1
ATOM 1199 N N . GLU A 1 162 ? 6.015 7.135 -22.291 1.00 60.41 162 GLU A N 1
ATOM 1200 C CA . GLU A 1 162 ? 5.020 6.300 -22.981 1.00 60.41 162 GLU A CA 1
ATOM 1201 C C . GLU A 1 162 ? 5.035 4.837 -22.503 1.00 60.41 162 GLU A C 1
ATOM 1203 O O . GLU A 1 162 ? 6.047 4.135 -22.549 1.00 60.41 162 GLU A O 1
ATOM 1208 N N . TRP A 1 163 ? 3.860 4.367 -22.081 1.00 65.44 163 TRP A N 1
ATOM 1209 C CA . TRP A 1 163 ? 3.655 3.140 -21.311 1.00 65.44 163 TRP A CA 1
ATOM 1210 C C . TRP A 1 163 ? 4.176 1.857 -21.974 1.00 65.44 163 TRP A C 1
ATOM 1212 O O . TRP A 1 163 ? 4.647 0.961 -21.283 1.00 65.44 163 TRP A O 1
ATOM 1222 N N . SER A 1 164 ? 4.105 1.721 -23.299 1.00 64.12 164 SER A N 1
ATOM 1223 C CA . SER A 1 164 ? 4.375 0.431 -23.951 1.00 64.12 164 SER A CA 1
ATOM 1224 C C . SER A 1 164 ? 5.862 0.106 -24.107 1.00 64.12 164 SER A C 1
ATOM 1226 O O . SER A 1 164 ? 6.253 -1.043 -23.914 1.00 64.12 164 SER A O 1
ATOM 1228 N N . SER A 1 165 ? 6.706 1.085 -24.444 1.00 69.00 165 SER A N 1
ATOM 1229 C CA . SER A 1 165 ? 8.147 0.863 -24.647 1.00 69.00 165 SER A CA 1
ATOM 1230 C C . SER A 1 165 ? 8.940 1.004 -23.347 1.00 69.00 165 SER A C 1
ATOM 1232 O O . SER A 1 165 ? 9.877 0.237 -23.111 1.00 69.00 165 SER A O 1
ATOM 1234 N N . ALA A 1 166 ? 8.528 1.924 -22.470 1.00 78.31 166 ALA A N 1
ATOM 1235 C CA . ALA A 1 166 ? 9.194 2.174 -21.198 1.00 78.31 166 ALA A CA 1
ATOM 1236 C C . ALA A 1 166 ? 9.086 0.977 -20.235 1.00 78.31 166 ALA A C 1
ATOM 1238 O O . ALA A 1 166 ? 10.090 0.580 -19.643 1.00 78.31 166 ALA A O 1
ATOM 1239 N N . ILE A 1 167 ? 7.907 0.343 -20.141 1.00 81.81 167 ILE A N 1
ATOM 1240 C CA . ILE A 1 167 ? 7.691 -0.823 -19.266 1.00 81.81 167 ILE A CA 1
ATOM 1241 C C . ILE A 1 167 ? 8.543 -2.012 -19.716 1.00 81.81 167 ILE A C 1
ATOM 1243 O O . ILE A 1 167 ? 9.232 -2.616 -18.897 1.00 81.81 167 ILE A O 1
ATOM 1247 N N . ALA A 1 168 ? 8.530 -2.348 -21.011 1.00 83.50 168 ALA A N 1
ATOM 1248 C CA . ALA A 1 168 ? 9.283 -3.491 -21.529 1.00 83.50 168 ALA A CA 1
ATOM 1249 C C . ALA A 1 168 ? 10.795 -3.326 -21.296 1.00 83.50 168 ALA A C 1
ATOM 1251 O O . ALA A 1 168 ? 11.462 -4.259 -20.842 1.00 83.50 168 ALA A O 1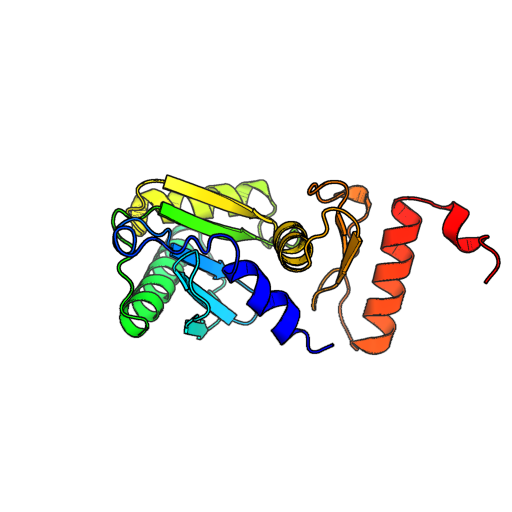
ATOM 1252 N N . GLY A 1 169 ? 11.321 -2.120 -21.536 1.00 86.75 169 GLY A N 1
ATOM 1253 C CA . GLY A 1 169 ? 12.715 -1.789 -21.247 1.00 86.75 169 GLY A CA 1
ATOM 1254 C C . GLY A 1 169 ? 13.045 -1.889 -19.757 1.00 86.75 169 GLY A C 1
ATOM 1255 O O . GLY A 1 169 ? 14.064 -2.475 -19.394 1.00 86.75 169 GLY A O 1
ATOM 1256 N N . ALA A 1 170 ? 12.170 -1.381 -18.886 1.00 87.88 170 ALA A N 1
ATOM 1257 C CA . ALA A 1 170 ? 12.359 -1.446 -17.441 1.00 87.88 170 ALA A CA 1
ATOM 1258 C C . ALA A 1 170 ? 12.319 -2.881 -16.902 1.00 87.88 170 ALA A C 1
ATOM 1260 O O . ALA A 1 170 ? 13.180 -3.249 -16.108 1.00 87.88 170 ALA A O 1
ATOM 1261 N N . VAL A 1 171 ? 11.379 -3.707 -17.366 1.00 89.25 171 VAL A N 1
ATOM 1262 C CA . VAL A 1 171 ? 11.278 -5.126 -16.989 1.00 89.25 171 VAL A CA 1
ATOM 1263 C C . VAL A 1 171 ? 12.512 -5.897 -17.449 1.00 89.25 171 VAL A C 1
ATOM 1265 O O . VAL A 1 171 ? 13.105 -6.625 -16.655 1.00 89.25 171 VAL A O 1
ATOM 1268 N N . SER A 1 172 ? 12.951 -5.699 -18.696 1.00 89.06 172 SER A N 1
ATOM 1269 C CA . SER A 1 172 ? 14.171 -6.333 -19.209 1.00 89.06 172 SER A CA 1
ATOM 1270 C C . SER A 1 172 ? 15.403 -5.913 -18.401 1.00 89.06 172 SER A C 1
ATOM 1272 O O . SER A 1 172 ? 16.178 -6.761 -17.962 1.00 89.06 172 SER A O 1
ATOM 1274 N N . ALA A 1 173 ? 15.554 -4.616 -18.120 1.00 88.75 173 ALA A N 1
ATOM 1275 C CA . ALA A 1 173 ? 16.655 -4.105 -17.311 1.00 88.75 173 ALA A CA 1
ATOM 1276 C C . ALA A 1 173 ? 16.605 -4.592 -15.851 1.00 88.75 173 ALA A C 1
ATOM 1278 O O . ALA A 1 173 ? 17.658 -4.748 -15.231 1.00 88.75 173 ALA A O 1
ATOM 1279 N N . ALA A 1 174 ? 15.413 -4.814 -15.292 1.00 89.88 174 ALA A N 1
ATOM 1280 C CA . ALA A 1 174 ? 15.223 -5.361 -13.951 1.00 89.88 174 ALA A CA 1
ATOM 1281 C C . ALA A 1 174 ? 15.653 -6.833 -13.900 1.00 89.88 174 ALA A C 1
ATOM 1283 O O . ALA A 1 174 ? 16.470 -7.197 -13.059 1.00 89.88 174 ALA A O 1
ATOM 1284 N N . ALA A 1 175 ? 15.198 -7.643 -14.862 1.00 89.56 175 ALA A N 1
ATOM 1285 C CA . ALA A 1 175 ? 15.602 -9.042 -15.000 1.00 89.56 175 ALA A CA 1
ATOM 1286 C C . ALA A 1 175 ? 17.127 -9.178 -15.128 1.00 89.56 175 ALA A C 1
ATOM 1288 O O . ALA A 1 175 ? 17.756 -9.928 -14.388 1.00 89.56 175 ALA A O 1
ATOM 1289 N N . MET A 1 176 ? 17.731 -8.362 -15.992 1.00 89.94 176 MET A N 1
ATOM 1290 C CA . MET A 1 176 ? 19.179 -8.309 -16.192 1.00 89.94 176 MET A CA 1
ATOM 1291 C C . MET A 1 176 ? 19.988 -7.915 -14.955 1.00 89.94 176 MET A C 1
ATOM 1293 O O . MET A 1 176 ? 21.158 -8.268 -14.843 1.00 89.94 176 MET A O 1
ATOM 1297 N N . ALA A 1 177 ? 19.407 -7.109 -14.066 1.00 89.44 177 ALA A N 1
ATOM 1298 C CA . ALA A 1 177 ? 20.075 -6.712 -12.834 1.00 89.44 177 ALA A CA 1
ATOM 1299 C C . ALA A 1 177 ? 20.131 -7.862 -11.817 1.00 89.44 177 ALA A C 1
ATOM 1301 O O . ALA A 1 177 ? 21.009 -7.850 -10.959 1.00 89.44 177 ALA A O 1
ATOM 1302 N N . CYS A 1 178 ? 19.216 -8.831 -11.921 1.00 88.25 178 CYS A N 1
ATOM 1303 C CA . CYS A 1 178 ? 19.249 -10.071 -11.149 1.00 88.25 178 CYS A CA 1
ATOM 1304 C C . CYS A 1 178 ? 20.141 -11.125 -11.803 1.00 88.25 178 CYS A C 1
ATOM 1306 O O . CYS A 1 178 ? 20.893 -11.797 -11.104 1.00 88.25 178 CYS A O 1
ATOM 1308 N N . ASP A 1 179 ? 20.055 -11.254 -13.127 1.00 86.12 179 ASP A N 1
ATOM 1309 C CA . ASP A 1 179 ? 20.840 -12.206 -13.903 1.00 86.12 179 ASP A CA 1
ATOM 1310 C C . ASP A 1 179 ? 21.289 -11.577 -15.239 1.00 86.12 179 ASP A C 1
ATOM 1312 O O . ASP A 1 179 ? 20.479 -11.413 -16.162 1.00 86.12 179 ASP A O 1
ATOM 1316 N N . PRO A 1 180 ? 22.575 -11.204 -15.370 1.00 75.06 180 PRO A N 1
ATOM 1317 C CA . PRO A 1 180 ? 23.092 -10.577 -16.580 1.00 75.06 180 PRO A CA 1
ATOM 1318 C C . PRO A 1 180 ? 23.109 -11.517 -17.798 1.00 75.06 180 PRO A C 1
ATOM 1320 O O . PRO A 1 180 ? 23.127 -11.016 -18.928 1.00 75.06 180 PRO A O 1
ATOM 1323 N N . ASP A 1 181 ? 23.050 -12.840 -17.602 1.00 74.00 181 ASP A N 1
ATOM 1324 C CA . ASP A 1 181 ? 23.124 -13.837 -18.676 1.00 74.00 181 ASP A CA 1
ATOM 1325 C C . ASP A 1 181 ? 21.788 -14.037 -19.408 1.00 74.00 181 ASP A C 1
ATOM 1327 O O . ASP A 1 181 ? 21.765 -14.604 -20.503 1.00 74.00 181 ASP A O 1
ATOM 1331 N N . ILE A 1 182 ? 20.686 -13.468 -18.898 1.00 69.75 182 ILE A N 1
ATOM 1332 C CA . ILE A 1 182 ? 19.354 -13.491 -19.535 1.00 69.75 182 ILE A CA 1
ATOM 1333 C C . ILE A 1 182 ? 19.374 -12.971 -20.983 1.00 69.75 182 ILE A C 1
ATOM 1335 O O . ILE A 1 182 ? 18.588 -13.426 -21.812 1.00 69.75 182 ILE A O 1
ATOM 1339 N N . LYS A 1 183 ? 20.291 -12.059 -21.338 1.00 57.44 183 LYS A N 1
ATOM 1340 C CA . LYS A 1 183 ? 20.449 -11.579 -22.726 1.00 57.44 183 LYS A CA 1
ATOM 1341 C C . LYS A 1 183 ? 20.872 -12.665 -23.718 1.00 57.44 183 LYS A C 1
ATOM 1343 O O . LYS A 1 183 ? 20.636 -12.504 -24.911 1.00 57.44 183 LYS A O 1
ATOM 1348 N N . ASN A 1 184 ? 21.521 -13.719 -23.232 1.00 57.38 184 ASN A N 1
ATOM 1349 C CA . ASN A 1 184 ? 22.099 -14.787 -24.043 1.00 57.38 184 ASN A CA 1
ATOM 1350 C C . ASN A 1 184 ? 21.217 -16.044 -24.076 1.00 57.38 184 ASN A C 1
ATOM 1352 O O . ASN A 1 184 ? 21.602 -17.039 -24.691 1.00 57.38 184 ASN A O 1
ATOM 1356 N N . ALA A 1 185 ? 20.055 -16.023 -23.414 1.00 54.44 185 ALA A N 1
ATOM 1357 C CA . ALA A 1 185 ? 19.126 -17.141 -23.438 1.00 54.44 185 ALA A CA 1
ATOM 1358 C C . ALA A 1 185 ? 18.555 -17.315 -24.863 1.00 54.44 185 ALA A C 1
ATOM 1360 O O . ALA A 1 185 ? 18.084 -16.336 -25.448 1.00 54.44 185 ALA A O 1
ATOM 1361 N N . PRO A 1 186 ? 18.606 -18.525 -25.452 1.00 48.00 186 PRO A N 1
ATOM 1362 C CA . PRO A 1 186 ? 18.020 -18.768 -26.765 1.00 48.00 186 PRO A CA 1
ATOM 1363 C C . PRO A 1 186 ? 16.500 -18.553 -26.699 1.00 48.00 186 PRO A C 1
ATOM 1365 O O . PRO A 1 186 ? 15.838 -19.111 -25.823 1.00 48.00 186 PRO A O 1
ATOM 1368 N N . GLY A 1 187 ? 15.990 -17.696 -27.589 1.00 48.28 187 GLY A N 1
ATOM 1369 C CA . GLY A 1 187 ? 14.569 -17.345 -27.710 1.00 48.28 187 GLY A CA 1
ATOM 1370 C C . GLY A 1 187 ? 13.733 -18.363 -28.471 1.00 48.28 187 GLY A C 1
ATOM 1371 O O . GLY A 1 187 ? 14.318 -19.172 -29.227 1.00 48.28 187 GLY A O 1
#

Organism: NCBI:txid156173

Sequence (187 aa):
VNAHKIHCSILMLCATDTPHMEEAAAVVIDAAPDETRIGLAGGTDFHTGAALSVAVDDDAWAEATNRAIRSLATSAGITVDGRHILLTEGIDQKHGPRRTRELWVSLAFEKLGSRSMYLAERSSLALFSTGTTSGIVADARSAVVVYEGSPLPHAVKRFEGEWSSAIAGAVSAAAMACDPDIKNAPG

Foldseek 3Di:
DPLVVLQLLLQQAPADPDPVCPVQWAWEWEQDQAWIWIDTRNDSDIFIGGHQDDDPDLVVSLVSNLVRVVVRCVVVVHQQAAYEYEYEDECPDPVHDVVVVVSVVCSSCVRSNYPYYDYAYSQLSSQVSVVHQFDWDDHQFWTWTGDRSRTDNQLIFTFDDDDPPGRVVRNVSSVCSVPVCVVVDDD